Protein AF-A0A959Z602-F1 (afdb_monomer_lite)

Foldseek 3Di:
DDDDDDDDDDPDDPDDDPPPVPDDDPVNLVQLLVLLPDPQFQSNLVSLQVLLVVLPLLSLASLLVPLQFQDADCDPVRHQAGSNRSSLSSLCSNQVDPDDDDRPDGRDLLSSVLSVVSCVVVVSDPDDRPQPDDQCLLPDDDDHDRVCLLVHVSVCQPPVVNQQAFQVVVCVRRNAAPDDDDQKGWHWSDWDDDDPDTDDTKIWIFHAPDRRGTPHIDIDD

pLDDT: mean 86.84, std 14.47, range [39.69, 98.0]

Radius of gyration: 26.5 Å; chains: 1; bounding box: 96×58×61 Å

Sequence (221 aa):
MERTKLTFIILIFISACNSADHQLSSEELAQYRRDLTSNEVNKICVAAYHLGEAHDTLSVPALLKNLDDPRISHHIQHKGMSVYYCKAGALRKISELDIEINQHNQPDSAVIKRFIIWANDNKLSDIKAKSNFSISRWQTKKDKTYPYRAEMYKDVLYNDTIRKLNEQEILALLGEPDRKQDGYFYYTISKTSVLSWNLHTRTLVIKFADSQTIEWIKVHE

Secondary structure (DSSP, 8-state):
----------------------PPPHHHHHHHHHHTT-S-HHHHHHHHHHHHHTT-GGGHHHHHTTTT--PBP-SGGGTT-BHHHHHHHHHHHHH-------TTSPP-HHHHHHHHHHHHHTTS--PPP-----HHHHH--BTTB-TTHHHHHHHHHT-HHHHT--HHHHHHHH-S-SEEETTEEEEEEEEEEETTEEEEEEEEEEEESSSS-EEEEEEE-

Structure (mmCIF, N/CA/C/O backbone):
data_AF-A0A959Z602-F1
#
_entry.id   AF-A0A959Z602-F1
#
loop_
_atom_site.group_PDB
_atom_site.id
_atom_site.type_symbol
_atom_site.label_atom_id
_atom_site.label_alt_id
_atom_site.label_comp_id
_atom_site.label_asym_id
_atom_site.label_entity_id
_atom_site.label_seq_id
_atom_site.pdbx_PDB_ins_code
_atom_site.Cartn_x
_atom_site.Cartn_y
_atom_site.Cartn_z
_atom_site.occupancy
_atom_site.B_iso_or_equiv
_atom_site.auth_seq_id
_atom_site.auth_comp_id
_atom_site.auth_asym_id
_atom_site.auth_atom_id
_atom_site.pdbx_PDB_model_num
ATOM 1 N N . MET A 1 1 ? 68.253 -45.043 -33.936 1.00 45.47 1 MET A N 1
ATOM 2 C CA . MET A 1 1 ? 68.813 -44.425 -32.712 1.00 45.47 1 MET A CA 1
ATOM 3 C C . MET A 1 1 ? 69.105 -42.989 -33.093 1.00 45.47 1 MET A C 1
ATOM 5 O O . MET A 1 1 ? 69.844 -42.821 -34.041 1.00 45.47 1 MET A O 1
ATOM 9 N N . GLU A 1 2 ? 68.445 -41.952 -32.598 1.00 40.88 2 GLU A N 1
ATOM 10 C CA . GLU A 1 2 ? 67.953 -41.672 -31.249 1.00 40.88 2 GLU A CA 1
ATOM 11 C C . GLU A 1 2 ? 66.537 -41.076 -31.275 1.00 40.88 2 GLU A C 1
ATOM 13 O O . GLU A 1 2 ? 66.186 -40.268 -32.129 1.00 40.88 2 GLU A O 1
ATOM 18 N N . ARG A 1 3 ? 65.724 -41.493 -30.302 1.00 46.72 3 ARG A N 1
ATOM 19 C CA . ARG A 1 3 ? 64.481 -40.837 -29.897 1.00 46.72 3 ARG A CA 1
ATOM 20 C C . ARG A 1 3 ? 64.831 -39.901 -28.750 1.00 46.72 3 ARG A C 1
ATOM 22 O O . ARG A 1 3 ? 65.337 -40.428 -27.769 1.00 46.72 3 ARG A O 1
ATOM 29 N N . THR A 1 4 ? 64.410 -38.635 -28.773 1.00 45.88 4 THR A N 1
ATOM 30 C CA . THR A 1 4 ? 63.921 -37.996 -27.537 1.00 45.88 4 THR A CA 1
ATOM 31 C C . THR A 1 4 ? 63.166 -36.684 -27.771 1.00 45.88 4 THR A C 1
ATOM 33 O O . THR A 1 4 ? 63.729 -35.696 -28.217 1.00 45.88 4 THR A O 1
ATOM 36 N N . LYS A 1 5 ? 61.909 -36.717 -27.306 1.00 46.12 5 LYS A N 1
ATOM 37 C CA . LYS A 1 5 ? 61.180 -35.666 -26.572 1.00 46.12 5 LYS A CA 1
ATOM 38 C C . LYS A 1 5 ? 60.610 -34.491 -27.374 1.00 46.12 5 LYS A C 1
ATOM 40 O O . LYS A 1 5 ? 61.098 -33.370 -27.367 1.00 46.12 5 LYS A O 1
ATOM 45 N N . LEU A 1 6 ? 59.449 -34.806 -27.947 1.00 52.81 6 LEU A N 1
ATOM 46 C CA . LEU A 1 6 ? 58.322 -33.912 -28.183 1.00 52.81 6 LEU A CA 1
ATOM 47 C C . LEU A 1 6 ? 57.859 -33.307 -26.840 1.00 52.81 6 LEU A C 1
ATOM 49 O O . LEU A 1 6 ? 57.255 -34.004 -26.025 1.00 52.81 6 LEU A O 1
ATOM 53 N N . THR A 1 7 ? 58.150 -32.030 -26.600 1.00 49.88 7 THR A N 1
ATOM 54 C CA . THR A 1 7 ? 57.617 -31.289 -25.448 1.00 49.88 7 THR A CA 1
ATOM 55 C C . THR A 1 7 ? 56.423 -30.472 -25.923 1.00 49.88 7 THR A C 1
ATOM 57 O O . THR A 1 7 ? 56.559 -29.367 -26.439 1.00 49.88 7 THR A O 1
ATOM 60 N N . PHE A 1 8 ? 55.240 -31.065 -25.791 1.00 49.59 8 PHE A N 1
ATOM 61 C CA . PHE A 1 8 ? 53.950 -30.420 -26.000 1.00 49.59 8 PHE A CA 1
ATOM 62 C C . PHE A 1 8 ? 53.594 -29.691 -24.694 1.00 49.59 8 PHE A C 1
ATOM 64 O O . PHE A 1 8 ? 53.130 -30.321 -23.745 1.00 49.59 8 PHE A O 1
ATOM 71 N N . ILE A 1 9 ? 53.864 -28.385 -24.601 1.00 49.81 9 ILE A N 1
ATOM 72 C CA . ILE A 1 9 ? 53.290 -27.548 -23.538 1.00 49.81 9 ILE A CA 1
ATOM 73 C C . ILE A 1 9 ? 52.096 -26.818 -24.132 1.00 49.81 9 ILE A C 1
ATOM 75 O O . ILE A 1 9 ? 52.210 -25.882 -24.917 1.00 49.81 9 ILE A O 1
ATOM 79 N N . ILE A 1 10 ? 50.939 -27.334 -23.743 1.00 48.72 10 ILE A N 1
ATOM 80 C CA . ILE A 1 10 ? 49.616 -26.762 -23.906 1.00 48.72 10 ILE A CA 1
ATOM 81 C C . ILE A 1 10 ? 49.573 -25.441 -23.119 1.00 48.72 10 ILE A C 1
ATOM 83 O O . ILE A 1 10 ? 49.608 -25.454 -21.891 1.00 48.72 10 ILE A O 1
ATOM 87 N N . LEU A 1 11 ? 49.489 -24.305 -23.814 1.00 45.59 11 LEU A N 1
ATOM 88 C CA . LEU A 1 11 ? 49.130 -23.010 -23.225 1.00 45.59 11 LEU A CA 1
ATOM 89 C C . LEU A 1 11 ? 47.622 -22.802 -23.425 1.00 45.59 11 LEU A C 1
ATOM 91 O O . LEU A 1 11 ? 47.168 -22.294 -24.447 1.00 45.59 11 LEU A O 1
ATOM 95 N N . ILE A 1 12 ? 46.847 -23.287 -22.452 1.00 53.75 12 ILE A N 1
ATOM 96 C CA . ILE A 1 12 ? 45.408 -23.039 -22.313 1.00 53.75 12 ILE A CA 1
ATOM 97 C C . ILE A 1 12 ? 45.194 -21.633 -21.734 1.00 53.75 12 ILE A C 1
ATOM 99 O O . ILE A 1 12 ? 45.741 -21.297 -20.688 1.00 53.75 12 ILE A O 1
ATOM 103 N N . PHE A 1 13 ? 44.388 -20.850 -22.457 1.00 48.31 13 PHE A N 1
ATOM 104 C CA . PHE A 1 13 ? 43.505 -19.757 -22.029 1.00 48.31 13 PHE A CA 1
ATOM 105 C C . PHE A 1 13 ? 43.709 -19.149 -20.626 1.00 48.31 13 PHE A C 1
ATOM 107 O O . PHE A 1 13 ? 43.207 -19.652 -19.624 1.00 48.31 13 PHE A O 1
ATOM 114 N N . ILE A 1 14 ? 44.292 -17.950 -20.610 1.00 50.44 14 ILE A N 1
ATOM 115 C CA . ILE A 1 14 ? 44.060 -16.888 -19.620 1.00 50.44 14 ILE A CA 1
ATOM 116 C C . ILE A 1 14 ? 43.765 -15.666 -20.509 1.00 50.44 14 ILE A C 1
ATOM 118 O O . ILE A 1 14 ? 44.614 -15.286 -21.302 1.00 50.44 14 ILE A O 1
ATOM 122 N N . SER A 1 15 ? 42.574 -15.086 -20.608 1.00 43.50 15 SER A N 1
ATOM 123 C CA . SER A 1 15 ? 41.761 -14.545 -19.534 1.00 43.50 15 SER A CA 1
ATOM 124 C C . SER A 1 15 ? 40.340 -14.322 -20.067 1.00 43.50 15 SER A C 1
ATOM 126 O O . SER A 1 15 ? 40.112 -13.449 -20.903 1.00 43.50 15 SER A O 1
ATOM 128 N N . ALA A 1 16 ? 39.383 -15.123 -19.607 1.00 46.25 16 ALA A N 1
ATOM 129 C CA . ALA A 1 16 ? 37.960 -14.828 -19.716 1.00 46.25 16 ALA A CA 1
ATOM 130 C C . ALA A 1 16 ? 37.462 -14.491 -18.310 1.00 46.25 16 ALA A C 1
ATOM 132 O O . ALA A 1 16 ? 36.923 -15.353 -17.636 1.00 46.25 16 ALA A O 1
ATOM 133 N N . CYS A 1 17 ? 37.707 -13.257 -17.867 1.00 43.25 17 CYS A N 1
ATOM 134 C CA . CYS A 1 17 ? 37.048 -12.632 -16.717 1.00 43.25 17 CYS A CA 1
ATOM 135 C C . CYS A 1 17 ? 37.048 -11.106 -16.913 1.00 43.25 17 CYS A C 1
ATOM 137 O O . CYS A 1 17 ? 37.608 -10.365 -16.114 1.00 43.25 17 CYS A O 1
ATOM 139 N N . ASN A 1 18 ? 36.415 -10.628 -17.987 1.00 39.69 18 ASN A N 1
ATOM 140 C CA . ASN A 1 18 ? 35.766 -9.320 -17.935 1.00 39.69 18 ASN A CA 1
ATOM 141 C C . ASN A 1 18 ? 34.341 -9.578 -17.446 1.00 39.69 18 ASN A C 1
ATOM 143 O O . ASN A 1 18 ? 33.405 -9.642 -18.238 1.00 39.69 18 ASN A O 1
ATOM 147 N N . SER A 1 19 ? 34.160 -9.746 -16.138 1.00 47.53 19 SER A N 1
ATOM 148 C CA . SER A 1 19 ? 32.880 -9.414 -15.514 1.00 47.53 19 SER A CA 1
ATOM 149 C C . SER A 1 19 ? 32.779 -7.889 -15.516 1.00 47.53 19 SER A C 1
ATOM 151 O O . SER A 1 19 ? 32.965 -7.235 -14.493 1.00 47.53 19 SER A O 1
ATOM 153 N N . ALA A 1 20 ? 32.608 -7.327 -16.714 1.00 44.31 20 ALA A N 1
ATOM 154 C CA . ALA A 1 20 ? 32.144 -5.969 -16.871 1.00 44.31 20 ALA A CA 1
ATOM 155 C C . ALA A 1 20 ? 30.730 -5.978 -16.307 1.00 44.31 20 ALA A C 1
ATOM 157 O O . ALA A 1 20 ? 29.845 -6.639 -16.850 1.00 44.31 20 ALA A O 1
ATOM 158 N N . ASP A 1 21 ? 30.566 -5.319 -15.171 1.00 53.19 21 ASP A N 1
ATOM 159 C CA . ASP A 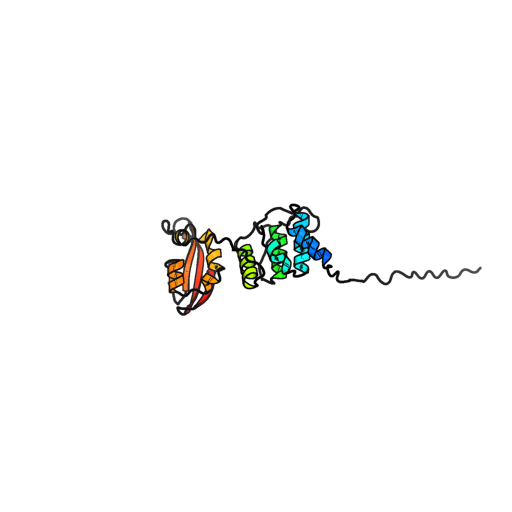1 21 ? 29.270 -4.912 -14.667 1.00 53.19 21 ASP A CA 1
ATOM 160 C C . ASP A 1 21 ? 28.596 -4.160 -15.826 1.00 53.19 21 ASP A C 1
ATOM 162 O O . ASP A 1 21 ? 29.034 -3.070 -16.204 1.00 53.19 21 ASP A O 1
ATOM 166 N N . HIS A 1 22 ? 27.674 -4.820 -16.537 1.00 64.38 22 HIS A N 1
ATOM 167 C CA . HIS A 1 22 ? 27.080 -4.270 -17.754 1.00 64.38 22 HIS A CA 1
ATOM 168 C C . HIS A 1 22 ? 26.109 -3.172 -17.333 1.00 64.38 22 HIS A C 1
ATOM 170 O O . HIS A 1 22 ? 24.907 -3.392 -17.173 1.00 64.38 22 HIS A O 1
ATOM 176 N N . GLN A 1 23 ? 26.653 -1.981 -17.112 1.00 79.25 23 GLN A N 1
ATOM 177 C CA . GLN A 1 23 ? 25.877 -0.802 -16.799 1.00 79.25 23 GLN A CA 1
ATOM 178 C C . GLN A 1 23 ? 25.028 -0.460 -18.025 1.00 79.25 23 GLN A C 1
ATOM 180 O O . GLN A 1 23 ? 25.555 -0.200 -19.106 1.00 79.25 23 GLN A O 1
ATOM 185 N N . LEU A 1 24 ? 23.705 -0.518 -17.862 1.00 85.50 24 LEU A N 1
ATOM 186 C CA . LEU A 1 24 ? 22.760 -0.214 -18.934 1.00 85.50 24 LEU A CA 1
ATOM 187 C C . LEU A 1 24 ? 22.994 1.204 -19.454 1.00 85.50 24 LEU A C 1
ATOM 189 O O . LEU A 1 24 ? 23.063 2.164 -18.683 1.00 85.50 24 LEU A O 1
ATOM 193 N N . SER A 1 25 ? 23.079 1.337 -20.772 1.00 91.69 25 SER A N 1
ATOM 194 C CA . SER A 1 25 ? 23.167 2.632 -21.431 1.00 91.69 25 SER A CA 1
ATOM 195 C C . SER A 1 25 ? 21.862 3.423 -21.281 1.00 91.69 25 SER A C 1
ATOM 197 O O . SER A 1 25 ? 20.770 2.872 -21.109 1.00 91.69 25 SER A O 1
ATOM 199 N N . SER A 1 26 ? 21.949 4.749 -21.406 1.00 90.44 26 SER A N 1
ATOM 200 C CA . SER A 1 26 ? 20.773 5.631 -21.378 1.00 90.44 26 SER A CA 1
ATOM 201 C C . SER A 1 26 ? 19.746 5.290 -22.466 1.00 90.44 26 SER A C 1
ATOM 203 O O . SER A 1 26 ? 18.547 5.491 -22.269 1.00 90.44 26 SER A O 1
ATOM 205 N N . GLU A 1 27 ? 20.204 4.771 -23.608 1.00 94.00 27 GLU A N 1
ATOM 206 C CA . GLU A 1 27 ? 19.345 4.347 -24.714 1.00 94.00 27 GLU A CA 1
ATOM 207 C C . GLU A 1 27 ? 18.572 3.067 -24.375 1.00 94.00 27 GLU A C 1
ATOM 209 O O . GLU A 1 27 ? 17.358 3.011 -24.592 1.00 94.00 27 GLU A O 1
ATOM 214 N N . GLU A 1 28 ? 19.233 2.084 -23.758 1.00 94.38 28 GLU A N 1
ATOM 215 C CA . GLU A 1 28 ? 18.584 0.866 -23.266 1.00 94.38 28 GLU A CA 1
ATOM 216 C C . GLU A 1 28 ? 17.547 1.184 -22.186 1.00 94.38 28 GLU A C 1
ATOM 218 O O . GLU A 1 28 ? 16.414 0.712 -22.264 1.00 94.38 28 GLU A O 1
ATOM 223 N N . LEU A 1 29 ? 17.877 2.053 -21.224 1.00 94.75 29 LEU A N 1
ATOM 224 C CA . LEU A 1 29 ? 16.918 2.501 -20.207 1.00 94.75 29 LEU A CA 1
ATOM 225 C C . LEU A 1 29 ? 15.706 3.193 -20.841 1.00 94.75 29 LEU A C 1
ATOM 227 O O . LEU A 1 29 ? 14.563 2.923 -20.466 1.00 94.75 29 LEU A O 1
ATOM 231 N N . ALA A 1 30 ? 15.924 4.055 -21.837 1.00 95.62 30 ALA A N 1
ATOM 232 C CA . ALA A 1 30 ? 14.834 4.695 -22.565 1.00 95.62 30 ALA A CA 1
ATOM 233 C C . ALA A 1 30 ? 13.966 3.673 -23.320 1.00 95.62 30 ALA A C 1
ATOM 235 O O . ALA A 1 30 ? 12.743 3.827 -23.363 1.00 95.62 30 ALA A O 1
ATOM 236 N N . GLN A 1 31 ? 14.571 2.627 -23.886 1.00 97.44 31 GLN A N 1
ATOM 237 C CA . GLN A 1 31 ? 13.851 1.535 -24.535 1.00 97.44 31 GLN A CA 1
ATOM 238 C C . GLN A 1 31 ? 13.015 0.735 -23.532 1.00 97.44 31 GLN A C 1
ATOM 240 O O . GLN A 1 31 ? 11.817 0.565 -23.757 1.00 97.44 31 GLN A O 1
ATOM 245 N N . TYR A 1 32 ? 13.578 0.351 -22.386 1.00 97.75 32 TYR A N 1
ATOM 246 C CA . TYR A 1 32 ? 12.829 -0.351 -21.344 1.00 97.75 32 TYR A CA 1
ATOM 247 C C . TYR A 1 32 ? 11.658 0.479 -20.809 1.00 97.75 32 TYR A C 1
ATOM 249 O O . TYR A 1 32 ? 10.553 -0.041 -20.649 1.00 97.75 32 TYR A O 1
ATOM 257 N N . ARG A 1 33 ? 11.831 1.793 -20.615 1.00 96.75 33 ARG A N 1
ATOM 258 C CA . ARG A 1 33 ? 10.720 2.682 -20.227 1.00 96.75 33 ARG A CA 1
ATOM 259 C C . ARG A 1 33 ? 9.579 2.668 -21.250 1.00 96.75 33 ARG A C 1
ATOM 261 O O . ARG A 1 33 ? 8.416 2.681 -20.852 1.00 96.75 33 ARG A O 1
ATOM 268 N N . ARG A 1 34 ? 9.884 2.608 -22.553 1.00 96.81 34 ARG A N 1
ATOM 269 C CA . ARG A 1 34 ? 8.862 2.450 -23.608 1.00 96.81 34 ARG A CA 1
ATOM 270 C C . ARG A 1 34 ? 8.190 1.081 -23.522 1.00 96.81 34 ARG A C 1
ATOM 272 O O . ARG A 1 34 ? 6.962 0.996 -23.576 1.00 96.81 34 ARG A O 1
ATOM 279 N N . ASP A 1 35 ? 8.975 0.029 -23.327 1.00 97.44 35 ASP A N 1
ATOM 280 C CA . ASP A 1 35 ? 8.496 -1.352 -23.280 1.00 97.44 35 ASP A CA 1
ATOM 281 C C . ASP A 1 35 ? 7.554 -1.639 -22.097 1.00 97.44 35 ASP A C 1
ATOM 283 O O . ASP A 1 35 ? 6.677 -2.495 -22.225 1.00 97.44 35 ASP A O 1
ATOM 287 N N . LEU A 1 36 ? 7.617 -0.868 -21.002 1.00 96.75 36 LEU A N 1
ATOM 288 C CA . LEU A 1 36 ? 6.627 -0.931 -19.910 1.00 96.75 36 LEU A CA 1
ATOM 289 C C . LEU A 1 36 ? 5.185 -0.636 -20.354 1.00 96.75 36 LEU A C 1
ATOM 291 O O . LEU A 1 36 ? 4.238 -1.033 -19.672 1.00 96.75 36 LEU A O 1
ATOM 295 N N . THR A 1 37 ? 5.012 0.072 -21.472 1.00 93.81 37 THR A N 1
ATOM 296 C CA . THR A 1 37 ? 3.699 0.406 -22.049 1.00 93.81 37 THR A CA 1
ATOM 297 C C . THR A 1 37 ? 3.270 -0.541 -23.170 1.00 93.81 37 THR A C 1
ATOM 299 O O . THR A 1 37 ? 2.203 -0.360 -23.754 1.00 93.81 37 THR A O 1
ATOM 302 N N . SER A 1 38 ? 4.085 -1.555 -23.466 1.00 95.19 38 SER A N 1
ATOM 303 C CA . SER A 1 38 ? 3.802 -2.559 -24.486 1.00 95.19 38 SER A CA 1
ATOM 304 C C . SER A 1 38 ? 2.594 -3.429 -24.123 1.00 95.19 38 SER A C 1
ATOM 306 O O . SER A 1 38 ? 2.290 -3.662 -22.954 1.00 95.19 38 SER A O 1
ATOM 308 N N . ASN A 1 39 ? 1.943 -3.994 -25.139 1.00 94.00 39 ASN A N 1
ATOM 309 C CA . ASN A 1 39 ? 0.955 -5.057 -24.947 1.00 94.00 39 ASN A CA 1
ATOM 310 C C . ASN A 1 39 ? 1.611 -6.437 -24.764 1.00 94.00 39 ASN A C 1
ATOM 312 O O . ASN A 1 39 ? 0.971 -7.350 -24.244 1.00 94.00 39 ASN A O 1
ATOM 316 N N . GLU A 1 40 ? 2.884 -6.578 -25.139 1.00 95.50 40 GLU A N 1
ATOM 317 C CA . GLU A 1 40 ? 3.659 -7.814 -25.023 1.00 95.50 40 GLU A CA 1
ATOM 318 C C . GLU A 1 40 ? 4.139 -8.034 -23.586 1.00 95.50 40 GLU A C 1
ATOM 320 O O . GLU A 1 40 ? 5.022 -7.323 -23.100 1.00 95.50 40 GLU A O 1
ATOM 325 N N . VAL A 1 41 ? 3.612 -9.067 -22.924 1.00 95.62 41 VAL A N 1
ATOM 326 C CA . VAL A 1 41 ? 3.936 -9.403 -21.525 1.00 95.62 41 VAL A CA 1
ATOM 327 C C . VAL A 1 41 ? 5.440 -9.584 -21.311 1.00 95.62 41 VAL A C 1
ATOM 329 O O . VAL A 1 41 ? 5.997 -9.093 -20.329 1.00 95.62 41 VAL A O 1
ATOM 332 N N . ASN A 1 42 ? 6.114 -10.238 -22.258 1.00 94.69 42 ASN A N 1
ATOM 333 C CA . ASN A 1 42 ? 7.549 -10.497 -22.172 1.00 94.69 42 ASN A CA 1
ATOM 334 C C . ASN A 1 42 ? 8.356 -9.191 -22.136 1.00 94.69 42 ASN A C 1
ATOM 336 O O . ASN A 1 42 ? 9.250 -9.056 -21.305 1.00 94.69 42 ASN A O 1
ATOM 340 N N . LYS A 1 43 ? 8.003 -8.214 -22.985 1.00 96.12 43 LYS A N 1
ATOM 341 C CA . LYS A 1 43 ? 8.668 -6.903 -23.015 1.00 96.12 43 LYS A CA 1
ATOM 342 C C . LYS A 1 43 ? 8.487 -6.161 -21.696 1.00 96.12 43 LYS A C 1
ATOM 344 O O . LYS A 1 43 ? 9.452 -5.623 -21.169 1.00 96.12 43 LYS A O 1
ATOM 349 N N . ILE A 1 44 ? 7.278 -6.198 -21.135 1.00 97.44 44 ILE A N 1
ATOM 350 C CA . ILE A 1 44 ? 6.978 -5.546 -19.857 1.00 97.44 44 ILE A CA 1
ATOM 351 C C . ILE A 1 44 ? 7.802 -6.164 -18.722 1.00 97.44 44 ILE A C 1
ATOM 353 O O . ILE A 1 44 ? 8.397 -5.430 -17.939 1.00 97.44 44 ILE A O 1
ATOM 357 N N . CYS A 1 45 ? 7.851 -7.496 -18.625 1.00 96.75 45 CYS A N 1
ATOM 358 C CA . CYS A 1 45 ? 8.589 -8.171 -17.554 1.00 96.75 45 CYS A CA 1
ATOM 359 C C . CYS A 1 45 ? 10.102 -7.951 -17.647 1.00 96.75 45 CYS A C 1
ATOM 361 O O . CYS A 1 45 ? 10.724 -7.646 -16.631 1.00 96.75 45 CYS A O 1
ATOM 363 N N . VAL A 1 46 ? 10.678 -8.044 -18.851 1.00 95.94 46 VAL A N 1
ATOM 364 C CA . VAL A 1 46 ? 12.108 -7.777 -19.077 1.00 95.94 46 VAL A CA 1
ATOM 365 C C . VAL A 1 46 ? 12.440 -6.319 -18.750 1.00 95.94 46 VAL A C 1
ATOM 367 O O . VAL A 1 46 ? 13.388 -6.051 -18.016 1.00 95.94 46 VAL A O 1
ATOM 370 N N . ALA A 1 47 ? 11.620 -5.374 -19.216 1.00 97.44 47 ALA A N 1
ATOM 371 C CA . ALA A 1 47 ? 11.794 -3.963 -18.895 1.00 97.44 47 ALA A CA 1
ATOM 372 C C . ALA A 1 47 ? 11.712 -3.699 -17.387 1.00 97.44 47 ALA A C 1
ATOM 374 O O . ALA A 1 47 ? 12.584 -3.035 -16.834 1.00 97.44 47 ALA A O 1
ATOM 375 N N . ALA A 1 48 ? 10.701 -4.247 -16.706 1.00 97.69 48 ALA A N 1
ATOM 376 C CA . ALA A 1 48 ? 10.550 -4.099 -15.262 1.00 97.69 48 ALA A CA 1
ATOM 377 C C . ALA A 1 48 ? 11.770 -4.648 -14.509 1.00 97.69 48 ALA A C 1
ATOM 379 O O . ALA A 1 48 ? 12.278 -3.981 -13.613 1.00 97.69 48 ALA A O 1
ATOM 380 N N . TYR A 1 49 ? 12.279 -5.818 -14.905 1.00 96.44 49 TYR A N 1
ATOM 381 C CA . TYR A 1 49 ? 13.487 -6.396 -14.321 1.00 96.44 49 TYR A CA 1
ATOM 382 C C . TYR A 1 49 ? 14.680 -5.432 -14.412 1.00 96.44 49 TYR A C 1
ATOM 384 O O . TYR A 1 49 ? 15.228 -5.045 -13.380 1.00 96.44 49 TYR A O 1
ATOM 392 N N . HIS A 1 50 ? 15.028 -4.987 -15.621 1.00 96.50 50 HIS A N 1
ATOM 393 C CA . HIS A 1 50 ? 16.190 -4.126 -15.847 1.00 96.50 50 HIS A CA 1
ATOM 394 C C . HIS A 1 50 ? 16.064 -2.745 -15.193 1.00 96.50 50 HIS A C 1
ATOM 396 O O . HIS A 1 50 ? 17.028 -2.253 -14.611 1.00 96.50 50 HIS A O 1
ATOM 402 N N . LEU A 1 51 ? 14.878 -2.133 -15.234 1.00 97.50 51 LEU A N 1
ATOM 403 C CA . LEU A 1 51 ? 14.622 -0.848 -14.574 1.00 97.50 51 LEU A CA 1
ATOM 404 C C . LEU A 1 51 ? 14.686 -0.969 -13.045 1.00 97.50 51 LEU A C 1
ATOM 406 O O . LEU A 1 51 ? 15.146 -0.047 -12.376 1.00 97.50 51 LEU A O 1
ATOM 410 N N . GLY A 1 52 ? 14.269 -2.118 -12.504 1.00 96.94 52 GLY A N 1
ATOM 411 C CA . GLY A 1 52 ? 14.411 -2.449 -11.091 1.00 96.94 52 GLY A CA 1
ATOM 412 C C . GLY A 1 52 ? 15.870 -2.598 -10.661 1.00 96.94 52 GLY A C 1
ATOM 413 O O . GLY A 1 52 ? 16.249 -2.016 -9.652 1.00 96.94 52 GLY A O 1
ATOM 414 N N . GLU A 1 53 ? 16.697 -3.331 -11.420 1.00 95.81 53 GLU A N 1
ATOM 415 C CA . GLU A 1 53 ? 18.142 -3.441 -11.130 1.00 95.81 53 GLU A CA 1
ATOM 416 C C . GLU A 1 53 ? 18.840 -2.075 -11.202 1.00 95.81 53 GLU A C 1
ATOM 418 O O . GLU A 1 53 ? 19.688 -1.755 -10.372 1.00 95.81 53 GLU A O 1
ATOM 423 N N . ALA A 1 54 ? 18.438 -1.232 -12.156 1.00 95.88 54 ALA A N 1
ATOM 424 C CA . ALA A 1 54 ? 18.978 0.114 -12.321 1.00 95.88 54 ALA A CA 1
ATOM 425 C C . ALA A 1 54 ? 18.454 1.139 -11.294 1.00 95.88 54 ALA A C 1
ATOM 427 O O . ALA A 1 54 ? 18.878 2.291 -11.340 1.00 95.88 54 ALA A O 1
ATOM 428 N N . HIS A 1 55 ? 17.531 0.753 -10.401 1.00 96.25 55 HIS A N 1
ATOM 429 C CA . HIS A 1 55 ? 16.854 1.653 -9.457 1.00 96.25 55 HIS A CA 1
ATOM 430 C C . HIS A 1 55 ? 16.250 2.900 -10.150 1.00 96.25 55 HIS A C 1
ATOM 432 O O . HIS A 1 55 ? 16.296 4.017 -9.634 1.00 96.25 55 HIS A O 1
ATOM 438 N N . ASP A 1 56 ? 15.681 2.721 -11.352 1.00 96.62 56 ASP A N 1
ATOM 439 C CA . ASP A 1 56 ? 15.248 3.826 -12.212 1.00 96.62 56 ASP A CA 1
ATOM 440 C C . ASP A 1 56 ? 13.953 4.500 -11.730 1.00 96.62 56 ASP A C 1
ATOM 442 O O . ASP A 1 56 ? 12.840 4.104 -12.095 1.00 96.62 56 ASP A O 1
ATOM 446 N N . THR A 1 57 ? 14.084 5.586 -10.970 1.00 95.94 57 THR A N 1
ATOM 447 C CA . THR A 1 57 ? 12.946 6.346 -10.426 1.00 95.94 57 THR A CA 1
ATOM 448 C C . THR A 1 57 ? 12.066 6.992 -11.501 1.00 95.94 57 THR A C 1
ATOM 450 O O . THR A 1 57 ? 10.865 7.159 -11.287 1.00 95.94 57 THR A O 1
ATOM 453 N N . LEU A 1 58 ? 12.609 7.284 -12.690 1.00 95.75 58 LEU A N 1
ATOM 454 C CA . LEU A 1 58 ? 11.850 7.858 -13.810 1.00 95.75 58 LEU A CA 1
ATOM 455 C C . LEU A 1 58 ? 10.794 6.892 -14.370 1.00 95.75 58 LEU A C 1
ATOM 457 O O . LEU A 1 58 ? 9.812 7.327 -14.973 1.00 95.75 58 LEU A O 1
ATOM 461 N N . SER A 1 59 ? 10.971 5.585 -14.166 1.00 96.81 59 SER A N 1
ATOM 462 C CA . SER A 1 59 ? 10.023 4.561 -14.609 1.00 96.81 59 SER A CA 1
ATOM 463 C C . SER A 1 59 ? 8.845 4.340 -13.657 1.00 96.81 59 SER A C 1
ATOM 465 O O . SER A 1 59 ? 7.864 3.701 -14.048 1.00 96.81 59 SER A O 1
ATOM 467 N N . VAL A 1 60 ? 8.890 4.887 -12.436 1.00 97.12 60 VAL A N 1
ATOM 468 C CA . VAL A 1 60 ? 7.895 4.634 -11.378 1.00 97.12 60 VAL A CA 1
ATOM 469 C C . VAL A 1 60 ? 6.451 4.897 -11.833 1.00 97.12 60 VAL A C 1
ATOM 471 O O . VAL A 1 60 ? 5.620 4.006 -11.642 1.00 97.12 60 VAL A O 1
ATOM 474 N N . PRO A 1 61 ? 6.107 6.011 -12.514 1.00 95.31 61 PRO A N 1
ATOM 475 C CA . PRO A 1 61 ? 4.751 6.206 -13.037 1.00 95.31 61 PRO A CA 1
ATOM 476 C C . PRO A 1 61 ? 4.279 5.088 -13.975 1.00 95.31 61 PRO A C 1
ATOM 478 O O . PRO A 1 61 ? 3.132 4.644 -13.898 1.00 95.31 61 PRO A O 1
ATOM 481 N N . ALA A 1 62 ? 5.156 4.613 -14.862 1.00 95.62 62 ALA A N 1
ATOM 482 C CA . ALA A 1 62 ? 4.834 3.563 -15.826 1.00 95.62 62 ALA A CA 1
ATOM 483 C C . ALA A 1 62 ? 4.734 2.178 -15.162 1.00 95.62 62 ALA A C 1
ATOM 485 O O . ALA A 1 62 ? 3.890 1.366 -15.550 1.00 95.62 62 ALA A O 1
ATOM 486 N N . LEU A 1 63 ? 5.548 1.925 -14.132 1.00 97.00 63 LEU A N 1
ATOM 487 C CA . LEU A 1 63 ? 5.470 0.722 -13.303 1.00 97.00 63 LEU A CA 1
ATOM 488 C C . LEU A 1 63 ? 4.175 0.678 -12.482 1.00 97.00 63 LEU A C 1
ATOM 490 O O . LEU A 1 63 ? 3.565 -0.379 -12.365 1.00 97.00 63 LEU A O 1
ATOM 494 N N . LEU A 1 64 ? 3.714 1.814 -11.957 1.00 95.44 64 LEU A N 1
ATOM 495 C CA . LEU A 1 64 ? 2.458 1.899 -11.203 1.00 95.44 64 LEU A CA 1
ATOM 496 C C . LEU A 1 64 ? 1.213 1.801 -12.093 1.00 95.44 64 LEU A C 1
ATOM 498 O O . LEU A 1 64 ? 0.153 1.359 -11.641 1.00 95.44 64 LEU A O 1
ATOM 502 N N . LYS A 1 65 ? 1.316 2.200 -13.363 1.00 93.12 65 LYS A N 1
ATOM 503 C CA . LYS A 1 65 ? 0.205 2.119 -14.313 1.00 93.12 65 LYS A CA 1
ATOM 504 C C . LYS A 1 65 ? -0.180 0.660 -14.568 1.00 93.12 65 LYS A C 1
ATOM 506 O O . LYS A 1 65 ? 0.649 -0.128 -15.028 1.00 93.12 65 LYS A O 1
ATOM 511 N N . ASN A 1 66 ? -1.454 0.331 -14.334 1.00 91.00 66 ASN A N 1
ATOM 512 C CA . ASN A 1 66 ? -2.001 -1.028 -14.449 1.00 91.00 66 ASN A CA 1
ATOM 513 C C . ASN A 1 66 ? -1.132 -2.047 -13.693 1.00 91.00 66 ASN A C 1
ATOM 515 O O . ASN A 1 66 ? -0.734 -3.073 -14.246 1.00 91.00 66 ASN A O 1
ATOM 519 N N . LEU A 1 67 ? -0.732 -1.708 -12.461 1.00 92.94 67 LEU A N 1
ATOM 520 C CA . LEU A 1 67 ? 0.088 -2.597 -11.640 1.00 92.94 67 LEU A CA 1
ATOM 521 C C . LEU A 1 67 ? -0.651 -3.908 -11.329 1.00 92.94 67 LEU A C 1
ATOM 523 O O . LEU A 1 67 ? -0.013 -4.933 -11.170 1.00 92.94 67 LEU A O 1
ATOM 527 N N . ASP A 1 68 ? -1.980 -3.904 -11.320 1.00 90.56 68 ASP A N 1
ATOM 528 C CA . ASP A 1 68 ? -2.861 -5.054 -11.104 1.00 90.56 68 ASP A CA 1
ATOM 529 C C . ASP A 1 68 ? -2.990 -6.016 -12.303 1.00 90.56 68 ASP A C 1
ATOM 531 O O . ASP A 1 68 ? -3.890 -6.849 -12.325 1.00 90.56 68 ASP A O 1
ATOM 535 N N . ASP A 1 69 ? -2.104 -5.936 -13.296 1.00 92.12 69 ASP A N 1
ATOM 536 C CA . ASP A 1 69 ? -2.143 -6.777 -14.494 1.00 92.12 69 ASP A CA 1
ATOM 537 C C . ASP A 1 69 ? -1.775 -8.252 -14.189 1.00 92.12 69 ASP A C 1
ATOM 539 O O . ASP A 1 69 ? -0.620 -8.550 -13.850 1.00 92.12 69 ASP A O 1
ATOM 543 N N . PRO A 1 70 ? -2.720 -9.207 -14.333 1.00 92.50 70 PRO A N 1
ATOM 544 C CA . PRO A 1 70 ? -2.501 -10.605 -13.976 1.00 92.50 70 PRO A CA 1
ATOM 545 C C . PRO A 1 70 ? -1.886 -11.438 -15.112 1.00 92.50 70 PRO A C 1
ATOM 547 O O . PRO A 1 70 ? -1.689 -12.641 -14.937 1.00 92.50 70 PRO A O 1
ATOM 550 N N . ARG A 1 71 ? -1.620 -10.858 -16.294 1.00 93.62 71 ARG A N 1
ATOM 551 C CA . ARG A 1 71 ? -1.122 -11.612 -17.456 1.00 93.62 71 ARG A CA 1
ATOM 552 C C . ARG A 1 71 ? 0.226 -12.262 -17.150 1.00 93.62 71 ARG A C 1
ATOM 554 O O . ARG A 1 71 ? 1.082 -11.647 -16.521 1.00 93.62 71 ARG A O 1
ATOM 561 N N . ILE A 1 72 ? 0.416 -13.494 -17.619 1.00 93.06 72 ILE A N 1
ATOM 562 C CA . ILE A 1 72 ? 1.581 -14.329 -17.300 1.00 93.06 72 ILE A CA 1
ATOM 563 C C . ILE A 1 72 ? 2.594 -14.330 -18.445 1.00 93.06 72 ILE A C 1
ATOM 565 O O . ILE A 1 72 ? 2.233 -14.455 -19.615 1.00 93.06 72 ILE A O 1
ATOM 569 N N . SER A 1 73 ? 3.873 -14.207 -18.100 1.00 91.50 73 SER A N 1
ATOM 570 C CA . SER A 1 73 ? 4.985 -14.322 -19.036 1.00 91.50 73 SER A CA 1
ATOM 571 C C . SER A 1 73 ? 5.298 -15.783 -19.352 1.00 91.50 73 SER A C 1
ATOM 573 O O . SER A 1 73 ? 5.368 -16.644 -18.470 1.00 91.50 73 SER A O 1
AT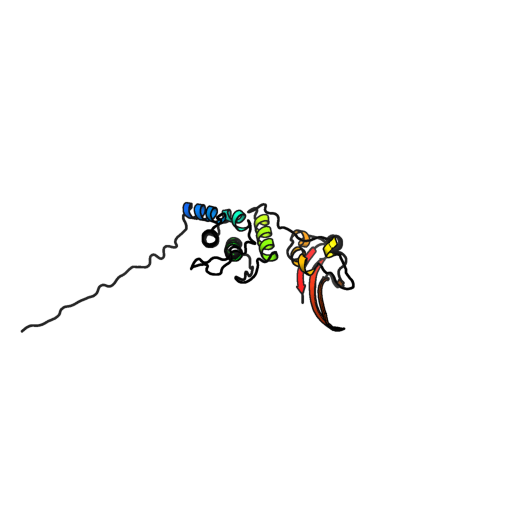OM 575 N N . HIS A 1 74 ? 5.546 -16.052 -20.632 1.00 89.19 74 HIS A N 1
ATOM 576 C CA . HIS A 1 74 ? 6.044 -17.341 -21.117 1.00 89.19 74 HIS A CA 1
ATOM 577 C C . HIS A 1 74 ? 7.518 -17.272 -21.540 1.00 89.19 74 HIS A C 1
ATOM 579 O O . HIS A 1 74 ? 8.070 -18.272 -22.000 1.00 89.19 74 HIS A O 1
ATOM 585 N N . HIS A 1 75 ? 8.167 -16.114 -21.372 1.00 88.25 75 HIS A N 1
ATOM 586 C CA . HIS A 1 75 ? 9.595 -15.957 -21.626 1.00 88.25 75 HIS A CA 1
ATOM 587 C C . HIS A 1 75 ? 10.417 -16.831 -20.680 1.00 88.25 75 HIS A C 1
ATOM 589 O O . HIS A 1 75 ? 10.109 -16.910 -19.496 1.00 88.25 75 HIS A O 1
ATOM 595 N N . ILE A 1 76 ? 11.501 -17.436 -21.167 1.00 86.75 76 ILE A N 1
ATOM 596 C CA . ILE A 1 76 ? 12.286 -18.409 -20.395 1.00 86.75 76 ILE A CA 1
ATOM 597 C C . ILE A 1 76 ? 12.806 -17.856 -19.057 1.00 86.75 76 ILE A C 1
ATOM 599 O O . ILE A 1 76 ? 12.769 -18.562 -18.057 1.00 86.75 76 ILE A O 1
ATOM 603 N N . GLN A 1 77 ? 13.209 -16.582 -19.019 1.00 86.88 77 GLN A N 1
ATOM 604 C CA . GLN A 1 77 ? 13.740 -15.927 -17.813 1.00 86.88 77 GLN A CA 1
ATOM 605 C C . GLN A 1 77 ? 12.663 -15.532 -16.790 1.00 86.88 77 GLN A C 1
ATOM 607 O O . GLN A 1 77 ? 12.967 -15.359 -15.616 1.00 86.88 77 GLN A O 1
ATOM 612 N N . HIS A 1 78 ? 11.409 -15.386 -17.223 1.00 88.00 78 HIS A N 1
ATOM 613 C CA . HIS A 1 78 ? 10.300 -14.910 -16.384 1.00 88.00 78 HIS A CA 1
ATOM 614 C C . HIS A 1 78 ? 9.098 -15.855 -16.450 1.00 88.00 78 HIS A C 1
ATOM 616 O O . HIS A 1 78 ? 7.954 -15.445 -16.261 1.00 88.00 78 HIS A O 1
ATOM 622 N N . LYS A 1 79 ? 9.337 -17.125 -16.781 1.00 88.94 79 LYS A N 1
ATOM 623 C CA . LYS A 1 79 ? 8.277 -18.078 -17.094 1.00 88.94 79 LYS A CA 1
ATOM 624 C C . LYS A 1 79 ? 7.387 -18.281 -15.872 1.00 88.94 79 LYS A C 1
ATOM 626 O O . LYS A 1 79 ? 7.868 -18.674 -14.816 1.00 88.94 79 LYS A O 1
ATOM 631 N N . GLY A 1 80 ? 6.087 -18.047 -16.033 1.00 89.19 80 GLY A N 1
ATOM 632 C CA . GLY A 1 80 ? 5.110 -18.185 -14.952 1.00 89.19 80 GLY A CA 1
ATOM 633 C C . GLY A 1 80 ? 4.978 -16.955 -14.049 1.00 89.19 80 GLY A C 1
ATOM 634 O O . GLY A 1 80 ? 4.116 -16.959 -13.177 1.00 89.19 80 GLY A O 1
ATOM 635 N N . MET A 1 81 ? 5.771 -15.899 -14.263 1.00 92.19 81 MET A N 1
ATOM 636 C CA . MET A 1 81 ? 5.631 -14.636 -13.533 1.00 92.19 81 MET A CA 1
ATOM 637 C C . MET A 1 81 ? 4.530 -13.776 -14.154 1.00 92.19 81 MET A C 1
ATOM 639 O O . MET A 1 81 ? 4.448 -13.651 -15.378 1.00 92.19 81 MET A O 1
ATOM 643 N N . SER A 1 82 ? 3.696 -13.161 -13.315 1.00 94.69 82 SER A N 1
ATOM 644 C CA . SER A 1 82 ? 2.715 -12.172 -13.764 1.00 94.69 82 SER A CA 1
ATOM 645 C C . SER A 1 82 ? 3.358 -10.811 -14.035 1.00 94.69 82 SER A C 1
ATOM 647 O O . SER A 1 82 ? 4.389 -10.472 -13.449 1.00 94.69 82 SER A O 1
ATOM 649 N N . VAL A 1 83 ? 2.722 -9.992 -14.878 1.00 95.44 83 VAL A N 1
ATOM 650 C CA . VAL A 1 83 ? 3.102 -8.582 -15.064 1.00 95.44 83 VAL A CA 1
ATOM 651 C C . VAL A 1 83 ? 3.106 -7.846 -13.722 1.00 95.44 83 VAL A C 1
ATOM 653 O O . VAL A 1 83 ? 4.065 -7.126 -13.438 1.00 95.44 83 VAL A O 1
ATOM 656 N N . TYR A 1 84 ? 2.093 -8.076 -12.877 1.00 95.56 84 TYR A N 1
ATOM 657 C CA . TYR A 1 84 ? 2.060 -7.601 -11.492 1.00 95.56 84 TYR A CA 1
ATOM 658 C C . TYR A 1 84 ? 3.338 -7.967 -10.736 1.00 95.56 84 TYR A C 1
ATOM 660 O O . TYR A 1 84 ? 3.994 -7.078 -10.201 1.00 95.56 84 TYR A O 1
ATOM 668 N N . TYR A 1 85 ? 3.727 -9.247 -10.724 1.00 95.81 85 TYR A N 1
ATOM 669 C CA . TYR A 1 85 ? 4.916 -9.703 -10.006 1.00 95.81 85 TYR A CA 1
ATOM 670 C C . TYR A 1 85 ? 6.189 -9.022 -10.522 1.00 95.81 85 TYR A C 1
ATOM 672 O O . TYR A 1 85 ? 6.982 -8.519 -9.727 1.00 95.81 85 TYR A O 1
ATOM 680 N N . CYS A 1 86 ? 6.356 -8.937 -11.845 1.00 96.25 86 CYS A N 1
ATOM 681 C CA . CYS A 1 86 ? 7.504 -8.283 -12.471 1.00 96.25 86 CYS A CA 1
ATOM 682 C C . CYS A 1 86 ? 7.595 -6.795 -12.078 1.00 96.25 86 CYS A C 1
ATOM 684 O O . CYS A 1 86 ? 8.641 -6.330 -11.622 1.00 96.25 86 CYS A O 1
ATOM 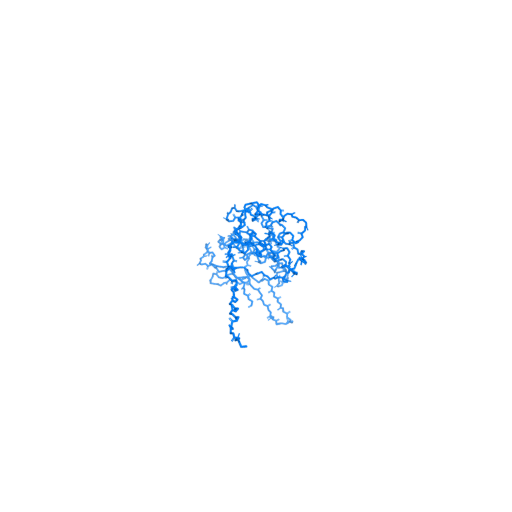686 N N . LYS A 1 87 ? 6.492 -6.044 -12.205 1.00 97.31 87 LYS A N 1
ATOM 687 C CA . LYS A 1 87 ? 6.444 -4.608 -11.886 1.00 97.31 87 LYS A CA 1
ATOM 688 C C . LYS A 1 87 ? 6.575 -4.334 -10.389 1.00 97.31 87 LYS A C 1
ATOM 690 O O . LYS A 1 87 ? 7.318 -3.440 -9.997 1.00 97.31 87 LYS A O 1
ATOM 695 N N . ALA A 1 88 ? 5.891 -5.109 -9.550 1.00 96.50 88 ALA A N 1
ATOM 696 C CA . ALA A 1 88 ? 5.983 -4.994 -8.100 1.00 96.50 88 ALA A CA 1
ATOM 697 C C . ALA A 1 88 ? 7.397 -5.341 -7.609 1.00 96.50 88 ALA A C 1
ATOM 699 O O . ALA A 1 88 ? 7.922 -4.665 -6.729 1.00 96.50 88 ALA A O 1
ATOM 700 N N . GLY A 1 89 ? 8.047 -6.341 -8.211 1.00 96.44 89 GLY A N 1
ATOM 701 C CA . GLY A 1 89 ? 9.443 -6.677 -7.941 1.00 96.44 89 GLY A CA 1
ATOM 702 C C . GLY A 1 89 ? 10.397 -5.530 -8.279 1.00 96.44 89 GLY A C 1
ATOM 703 O O . GLY A 1 89 ? 11.275 -5.220 -7.476 1.00 96.44 89 GLY A O 1
ATOM 704 N N . ALA A 1 90 ? 10.188 -4.860 -9.416 1.00 97.62 90 ALA A N 1
ATOM 705 C CA . ALA A 1 90 ? 10.940 -3.666 -9.797 1.00 97.62 90 ALA A CA 1
ATOM 706 C C . ALA A 1 90 ? 10.733 -2.517 -8.800 1.00 97.62 90 ALA A C 1
ATOM 708 O O . ALA A 1 90 ? 11.698 -1.960 -8.287 1.00 97.62 90 ALA A O 1
ATOM 709 N N . LEU A 1 91 ? 9.475 -2.219 -8.458 1.00 97.88 91 LEU A N 1
ATOM 710 C CA . LEU A 1 91 ? 9.128 -1.191 -7.476 1.00 97.88 91 LEU A CA 1
ATOM 711 C C . LEU A 1 91 ? 9.719 -1.493 -6.099 1.00 97.88 91 LEU A C 1
ATOM 713 O O . LEU A 1 91 ? 10.193 -0.578 -5.435 1.00 97.88 91 LEU A O 1
ATOM 717 N N . ARG A 1 92 ? 9.749 -2.759 -5.672 1.00 97.06 92 ARG A N 1
ATOM 718 C CA . ARG A 1 92 ? 10.384 -3.170 -4.412 1.00 97.06 92 ARG A CA 1
ATOM 719 C C . ARG A 1 92 ? 11.876 -2.849 -4.396 1.00 97.06 92 ARG A C 1
ATOM 721 O O . ARG A 1 92 ? 12.363 -2.388 -3.376 1.00 97.06 92 ARG A O 1
ATOM 728 N N . LYS A 1 93 ? 12.580 -3.063 -5.511 1.00 96.75 93 LYS A N 1
ATOM 729 C CA . LYS A 1 93 ? 14.001 -2.702 -5.634 1.00 96.75 93 LYS A CA 1
ATOM 730 C C . LYS A 1 93 ? 14.197 -1.190 -5.595 1.00 96.75 93 LYS A C 1
ATOM 732 O O . LYS A 1 93 ? 14.939 -0.706 -4.760 1.00 96.75 93 LYS A O 1
ATOM 737 N N . ILE A 1 94 ? 13.453 -0.448 -6.419 1.00 97.19 94 ILE A N 1
ATOM 738 C CA . ILE A 1 94 ? 13.563 1.020 -6.500 1.00 97.19 94 ILE A CA 1
ATOM 739 C C . ILE A 1 94 ? 13.218 1.690 -5.157 1.00 97.19 94 ILE A C 1
ATOM 741 O O . ILE A 1 94 ? 13.820 2.695 -4.797 1.00 97.19 94 ILE A O 1
ATOM 745 N N . SER A 1 95 ? 12.224 1.164 -4.438 1.00 95.75 95 SER A N 1
ATOM 746 C CA . SER A 1 95 ? 11.728 1.754 -3.187 1.00 95.75 95 SER A CA 1
ATOM 747 C C . SER A 1 95 ? 12.419 1.259 -1.923 1.00 95.75 95 SER A C 1
ATOM 749 O O . SER A 1 95 ? 12.218 1.860 -0.871 1.00 95.75 95 SER A O 1
ATOM 751 N N . GLU A 1 96 ? 13.146 0.141 -2.007 1.00 95.06 96 GLU A N 1
ATOM 752 C CA . GLU A 1 96 ? 13.730 -0.582 -0.868 1.00 95.06 96 GLU A CA 1
ATOM 753 C C . GLU A 1 96 ? 12.716 -0.954 0.233 1.00 95.06 96 GLU A C 1
ATOM 755 O O . GLU A 1 96 ? 13.079 -1.281 1.364 1.00 95.06 96 GLU A O 1
ATOM 760 N N . LEU A 1 97 ? 11.415 -0.933 -0.078 1.00 90.00 97 LEU A N 1
ATOM 761 C CA . LEU A 1 97 ? 10.381 -1.289 0.884 1.00 90.00 97 LEU A CA 1
ATOM 762 C C . LEU A 1 97 ? 10.431 -2.787 1.188 1.00 90.00 97 LEU A C 1
ATOM 764 O O . LEU A 1 97 ? 10.380 -3.625 0.284 1.00 90.00 97 LEU A O 1
ATOM 768 N N . ASP A 1 98 ? 10.397 -3.124 2.476 1.00 90.56 98 ASP A N 1
ATOM 769 C CA . ASP A 1 98 ? 10.199 -4.502 2.914 1.00 90.56 98 ASP A CA 1
ATOM 770 C C . ASP A 1 98 ? 8.729 -4.909 2.688 1.00 90.56 98 ASP A C 1
ATOM 772 O O . ASP A 1 98 ? 7.812 -4.624 3.478 1.00 90.56 98 ASP A O 1
ATOM 776 N N . ILE A 1 99 ? 8.478 -5.453 1.495 1.00 88.00 99 ILE A N 1
ATOM 777 C CA . ILE A 1 99 ? 7.184 -5.968 1.049 1.00 88.00 99 ILE A CA 1
ATOM 778 C C . ILE A 1 99 ? 7.385 -7.367 0.490 1.00 88.00 99 ILE A C 1
ATOM 780 O O . ILE A 1 99 ? 8.099 -7.565 -0.496 1.00 88.00 99 ILE A O 1
ATOM 784 N N . GLU A 1 100 ? 6.692 -8.332 1.082 1.00 88.19 100 GLU A N 1
ATOM 785 C CA . GLU A 1 100 ? 6.599 -9.668 0.520 1.00 88.19 100 GLU A CA 1
ATOM 786 C C . GLU A 1 100 ? 5.668 -9.655 -0.701 1.00 88.19 100 GLU A C 1
ATOM 788 O O . GLU A 1 100 ? 4.512 -9.233 -0.626 1.00 88.19 100 GLU A O 1
ATOM 793 N N . ILE A 1 101 ? 6.185 -10.110 -1.842 1.00 88.00 101 ILE A N 1
ATOM 794 C CA . ILE A 1 101 ? 5.428 -10.258 -3.086 1.00 88.00 101 ILE A CA 1
ATOM 795 C C . ILE A 1 101 ? 5.525 -11.725 -3.484 1.00 88.00 101 ILE A C 1
ATOM 797 O O . ILE A 1 101 ? 6.619 -12.243 -3.706 1.00 88.00 101 ILE A O 1
ATOM 801 N N . ASN A 1 102 ? 4.383 -12.396 -3.587 1.00 84.88 102 ASN A N 1
ATOM 802 C CA . ASN A 1 102 ? 4.328 -13.803 -3.962 1.00 84.88 102 ASN A CA 1
ATOM 803 C C . ASN A 1 102 ? 3.984 -13.949 -5.450 1.00 84.88 102 ASN A C 1
ATOM 805 O O . ASN A 1 102 ? 3.013 -13.364 -5.927 1.00 84.88 102 ASN A O 1
ATOM 809 N N . GLN A 1 103 ? 4.766 -14.758 -6.166 1.00 81.88 103 GLN A N 1
ATOM 810 C CA . GLN A 1 103 ? 4.622 -14.987 -7.608 1.00 81.88 103 GLN A CA 1
ATOM 811 C C . GLN A 1 103 ? 3.302 -15.655 -8.018 1.00 81.88 103 GLN A C 1
ATOM 813 O O . GLN A 1 103 ? 2.857 -15.476 -9.148 1.00 81.88 103 GLN A O 1
ATOM 818 N N . HIS A 1 104 ? 2.678 -16.423 -7.121 1.00 76.88 104 HIS A N 1
ATOM 819 C CA . HIS A 1 104 ? 1.463 -17.190 -7.409 1.00 76.88 104 HIS A CA 1
ATOM 820 C C . HIS A 1 104 ? 0.186 -16.518 -6.901 1.00 76.88 104 HIS A C 1
ATOM 822 O O . HIS A 1 104 ? -0.912 -17.012 -7.162 1.00 76.88 104 HIS A O 1
ATOM 828 N N . ASN A 1 105 ? 0.311 -15.400 -6.187 1.00 73.50 105 ASN A N 1
ATOM 829 C CA . ASN A 1 105 ? -0.843 -14.694 -5.657 1.00 73.50 105 ASN A CA 1
ATOM 830 C C . ASN A 1 105 ? -1.428 -13.742 -6.703 1.00 73.50 105 ASN A C 1
ATOM 832 O O . ASN A 1 105 ? -0.722 -13.165 -7.531 1.00 73.50 105 ASN A O 1
ATOM 836 N N . GLN A 1 106 ? -2.745 -13.556 -6.625 1.00 79.69 106 GLN A N 1
ATOM 837 C CA . GLN A 1 106 ? -3.421 -12.472 -7.332 1.00 79.69 106 GLN A CA 1
ATOM 838 C C . GLN A 1 106 ? -2.871 -11.112 -6.864 1.00 79.69 106 GLN A C 1
ATOM 840 O O . GLN A 1 106 ? -2.395 -11.015 -5.727 1.00 79.69 106 GLN A O 1
ATOM 845 N N . PRO A 1 107 ? -2.959 -10.058 -7.697 1.00 82.75 107 PRO A N 1
ATOM 846 C CA . PRO A 1 107 ? -2.515 -8.722 -7.322 1.00 82.75 107 PRO A CA 1
ATOM 847 C C . PRO A 1 107 ? -3.094 -8.265 -5.975 1.00 82.75 107 PRO A C 1
ATOM 849 O O . PRO A 1 107 ? -4.309 -8.120 -5.817 1.00 82.75 107 PRO A O 1
ATOM 852 N N . ASP A 1 108 ? -2.228 -8.025 -4.985 1.00 80.00 108 ASP A N 1
ATOM 853 C CA . ASP A 1 108 ? -2.670 -7.561 -3.669 1.00 80.00 108 ASP A CA 1
ATOM 854 C C . ASP A 1 108 ? -2.845 -6.040 -3.682 1.00 80.00 108 ASP A C 1
ATOM 856 O O . ASP A 1 108 ? -1.882 -5.271 -3.750 1.00 80.00 108 ASP A O 1
ATOM 860 N N . SER A 1 109 ? -4.095 -5.598 -3.548 1.00 80.56 109 SER A N 1
ATOM 861 C CA . SER A 1 109 ? -4.441 -4.177 -3.471 1.00 80.56 109 SER A CA 1
ATOM 862 C C . SER A 1 109 ? -3.710 -3.428 -2.346 1.00 80.56 109 SER A C 1
ATOM 864 O O . SER A 1 109 ? -3.437 -2.243 -2.511 1.00 80.56 109 SER A O 1
ATOM 866 N N . ALA A 1 110 ? -3.357 -4.072 -1.225 1.00 77.81 110 ALA A N 1
ATOM 867 C CA . ALA A 1 110 ? -2.550 -3.436 -0.177 1.00 77.81 110 ALA A CA 1
ATOM 868 C C . ALA A 1 110 ? -1.111 -3.181 -0.629 1.00 77.81 110 ALA A C 1
ATOM 870 O O . ALA A 1 110 ? -0.578 -2.105 -0.374 1.00 77.81 110 ALA A O 1
ATOM 871 N N . VAL A 1 111 ? -0.495 -4.140 -1.323 1.00 87.12 111 VAL A N 1
ATOM 872 C CA . VAL A 1 111 ? 0.861 -3.987 -1.871 1.00 87.12 111 VAL A CA 1
ATOM 873 C C . VAL A 1 111 ? 0.888 -2.853 -2.893 1.00 87.12 111 VAL A C 1
ATOM 875 O O . VAL A 1 111 ? 1.728 -1.963 -2.808 1.00 87.12 111 VAL A O 1
ATOM 878 N N . ILE A 1 112 ? -0.088 -2.832 -3.805 1.00 89.81 112 ILE A N 1
ATOM 879 C CA . ILE A 1 112 ? -0.240 -1.762 -4.801 1.00 89.81 112 ILE A CA 1
ATOM 880 C C . ILE A 1 112 ? -0.387 -0.401 -4.112 1.00 89.81 112 ILE A C 1
ATOM 882 O O . ILE A 1 112 ? 0.299 0.554 -4.474 1.00 89.81 112 ILE A O 1
ATOM 886 N N . LYS A 1 113 ? -1.241 -0.312 -3.085 1.00 85.69 113 LYS A N 1
ATOM 887 C CA . LYS A 1 113 ? -1.438 0.917 -2.304 1.00 85.69 113 LYS A CA 1
ATOM 888 C C . LYS A 1 113 ? -0.150 1.396 -1.646 1.00 85.69 113 LYS A C 1
ATOM 890 O O . LYS A 1 113 ? 0.137 2.583 -1.740 1.00 85.69 113 LYS A O 1
ATOM 895 N N . ARG A 1 114 ? 0.646 0.496 -1.057 1.00 87.19 114 ARG A N 1
ATOM 896 C CA . ARG A 1 114 ? 1.945 0.848 -0.457 1.00 87.19 114 ARG A CA 1
ATOM 897 C C . ARG A 1 114 ? 2.893 1.482 -1.475 1.00 87.19 114 ARG A C 1
ATOM 899 O O . ARG A 1 114 ? 3.486 2.508 -1.166 1.00 87.19 114 ARG A O 1
ATOM 906 N N . PHE A 1 115 ? 2.990 0.932 -2.686 1.00 93.44 115 PHE A N 1
ATOM 907 C CA . PHE A 1 115 ? 3.834 1.524 -3.729 1.00 93.44 115 PHE A CA 1
ATOM 908 C C . PHE A 1 115 ? 3.324 2.879 -4.218 1.00 93.44 115 PHE A C 1
ATOM 910 O O . PHE A 1 115 ? 4.128 3.780 -4.440 1.00 93.44 115 PHE A O 1
ATOM 917 N N . ILE A 1 116 ? 2.007 3.048 -4.364 1.00 90.44 116 ILE A N 1
ATOM 918 C CA . ILE A 1 116 ? 1.430 4.340 -4.761 1.00 90.44 116 ILE A CA 1
ATOM 919 C C . ILE A 1 116 ? 1.694 5.405 -3.691 1.00 90.44 116 ILE A C 1
ATOM 921 O O . ILE A 1 116 ? 2.117 6.507 -4.026 1.00 90.44 116 ILE A O 1
ATOM 925 N N . ILE A 1 117 ? 1.467 5.079 -2.415 1.00 86.25 117 ILE A N 1
ATOM 926 C CA . ILE A 1 117 ? 1.720 5.989 -1.289 1.00 86.25 117 ILE A CA 1
ATOM 927 C C . ILE A 1 117 ? 3.190 6.407 -1.275 1.00 86.25 117 ILE A C 1
ATOM 929 O O . ILE A 1 117 ? 3.482 7.596 -1.349 1.00 86.25 117 ILE A O 1
ATOM 933 N N . TRP A 1 118 ? 4.107 5.436 -1.308 1.00 92.62 118 TRP A N 1
ATOM 934 C CA . TRP A 1 118 ? 5.542 5.706 -1.357 1.00 92.62 118 TRP A CA 1
ATOM 935 C C . TRP A 1 118 ? 5.934 6.602 -2.540 1.00 92.62 118 TRP A C 1
ATOM 937 O O . TRP A 1 118 ? 6.696 7.553 -2.367 1.00 92.62 118 TRP A O 1
ATOM 947 N N . ALA A 1 119 ? 5.407 6.337 -3.738 1.00 93.25 119 ALA A N 1
ATOM 948 C CA . ALA A 1 119 ? 5.727 7.138 -4.915 1.00 93.25 119 ALA A CA 1
ATOM 949 C C . ALA A 1 119 ? 5.221 8.581 -4.786 1.00 93.25 119 ALA A C 1
ATOM 951 O O . ALA A 1 119 ? 5.928 9.505 -5.185 1.00 93.25 119 ALA A O 1
ATOM 952 N N . ASN A 1 120 ? 4.037 8.784 -4.207 1.00 87.69 120 ASN A N 1
ATOM 953 C CA . ASN A 1 120 ? 3.476 10.114 -3.978 1.00 87.69 120 ASN A CA 1
ATOM 954 C C . ASN A 1 120 ? 4.274 10.885 -2.913 1.00 87.69 120 ASN A C 1
ATOM 956 O O . ASN A 1 120 ? 4.604 12.051 -3.126 1.00 87.69 120 ASN A O 1
ATOM 960 N N . ASP A 1 121 ? 4.653 10.232 -1.810 1.00 86.88 121 ASP A N 1
ATOM 961 C CA . ASP A 1 121 ? 5.469 10.840 -0.749 1.00 86.88 121 ASP A CA 1
ATOM 962 C C . ASP A 1 121 ? 6.841 11.296 -1.270 1.00 86.88 121 ASP A C 1
ATOM 964 O O . ASP A 1 121 ? 7.356 12.341 -0.868 1.00 86.88 121 ASP A O 1
ATOM 968 N N . ASN A 1 122 ? 7.399 10.554 -2.230 1.00 90.38 122 ASN A N 1
ATOM 969 C CA . ASN A 1 122 ? 8.661 10.878 -2.896 1.00 90.38 122 ASN A CA 1
ATOM 970 C C . ASN A 1 122 ? 8.496 11.758 -4.148 1.00 90.38 122 ASN A C 1
ATOM 972 O O . ASN A 1 122 ? 9.478 12.018 -4.842 1.00 90.38 122 ASN A O 1
ATOM 976 N N . LYS A 1 123 ? 7.279 12.238 -4.451 1.00 92.12 123 LYS A N 1
ATOM 977 C CA . LYS A 1 123 ? 6.967 13.071 -5.632 1.00 92.12 123 LYS A CA 1
ATOM 978 C C . LYS A 1 123 ? 7.375 12.423 -6.965 1.00 92.12 123 LYS A C 1
ATOM 980 O O . LYS A 1 123 ? 7.730 13.110 -7.919 1.00 92.12 123 LYS A O 1
ATOM 985 N N . LEU A 1 124 ? 7.331 11.093 -7.024 1.00 90.56 124 LEU A N 1
ATOM 986 C CA . LEU A 1 124 ? 7.639 10.292 -8.211 1.00 90.56 124 LEU A CA 1
ATOM 987 C C . LEU A 1 124 ? 6.398 10.030 -9.070 1.00 90.56 124 LEU A C 1
ATOM 989 O O . LEU A 1 124 ? 6.526 9.570 -10.201 1.00 90.56 124 LEU A O 1
ATOM 993 N N . SER A 1 125 ? 5.196 10.277 -8.545 1.00 87.06 125 SER A N 1
ATOM 994 C CA . SER A 1 125 ? 3.929 10.114 -9.255 1.00 87.06 125 SER A CA 1
ATOM 995 C C . SER A 1 125 ? 2.828 10.979 -8.634 1.00 87.06 125 SER A C 1
ATOM 997 O O . SER A 1 125 ? 2.931 11.356 -7.472 1.00 87.06 125 SER A O 1
ATOM 999 N N . ASP A 1 126 ? 1.763 11.228 -9.404 1.00 80.00 126 ASP A N 1
ATOM 1000 C CA . ASP A 1 126 ? 0.509 11.849 -8.944 1.00 80.00 126 ASP A CA 1
ATOM 1001 C C . ASP A 1 126 ? -0.674 10.857 -9.001 1.00 80.00 126 ASP A C 1
ATOM 1003 O O . ASP A 1 126 ? -1.853 11.236 -9.023 1.00 80.00 126 ASP A O 1
ATOM 1007 N N . ILE A 1 127 ? -0.385 9.551 -9.080 1.00 78.56 127 ILE A N 1
ATOM 1008 C CA . ILE A 1 127 ? -1.415 8.512 -9.141 1.00 78.56 127 ILE A CA 1
ATOM 1009 C C . ILE A 1 127 ? -2.131 8.444 -7.791 1.00 78.56 127 ILE A C 1
ATOM 1011 O O . ILE A 1 127 ? -1.540 8.185 -6.745 1.00 78.56 127 ILE A O 1
ATOM 1015 N N . LYS A 1 128 ? -3.454 8.615 -7.807 1.00 71.25 128 LYS A N 1
ATOM 1016 C CA . LYS A 1 128 ? -4.270 8.427 -6.606 1.00 71.25 128 LYS A CA 1
ATOM 1017 C C . LYS A 1 128 ? -4.545 6.945 -6.400 1.00 71.25 128 LYS A C 1
ATOM 1019 O O . LYS A 1 128 ? -5.122 6.286 -7.265 1.00 71.25 128 LYS A O 1
ATOM 1024 N N . ALA A 1 129 ? -4.177 6.428 -5.231 1.00 67.75 129 ALA A N 1
ATOM 1025 C CA . ALA A 1 129 ? -4.568 5.089 -4.827 1.00 67.75 129 ALA A CA 1
ATOM 1026 C C . ALA A 1 129 ? -6.100 4.997 -4.798 1.00 67.75 129 ALA A C 1
ATOM 1028 O O . ALA A 1 129 ? -6.768 5.792 -4.132 1.00 67.75 129 ALA A O 1
ATOM 1029 N N . LYS A 1 130 ? -6.669 4.019 -5.510 1.00 66.69 130 LYS A N 1
ATOM 1030 C CA . LYS A 1 130 ? -8.109 3.756 -5.460 1.00 66.69 130 LYS A CA 1
ATOM 1031 C C . LYS A 1 130 ? -8.460 3.189 -4.083 1.00 66.69 130 LYS A C 1
ATOM 1033 O O . LYS A 1 130 ? -8.277 2.000 -3.817 1.00 66.69 130 LYS A O 1
ATOM 1038 N N . SER A 1 131 ? -8.920 4.054 -3.186 1.00 68.75 131 SER A N 1
ATOM 1039 C CA . SER A 1 131 ? -9.467 3.642 -1.896 1.00 68.75 131 SER A CA 1
ATOM 1040 C C . SER A 1 131 ? -10.861 3.060 -2.112 1.00 68.75 131 SER A C 1
ATOM 1042 O O . SER A 1 131 ? -11.701 3.688 -2.754 1.00 68.75 131 SER A O 1
ATOM 1044 N N . ASN A 1 132 ? -11.102 1.855 -1.596 1.00 76.31 132 ASN A N 1
ATOM 1045 C CA . ASN A 1 132 ? -12.448 1.281 -1.533 1.00 76.31 132 ASN A CA 1
ATOM 1046 C C . ASN A 1 132 ? -13.127 1.647 -0.206 1.00 76.31 132 ASN A C 1
ATOM 1048 O O . ASN A 1 132 ? -14.277 1.264 0.020 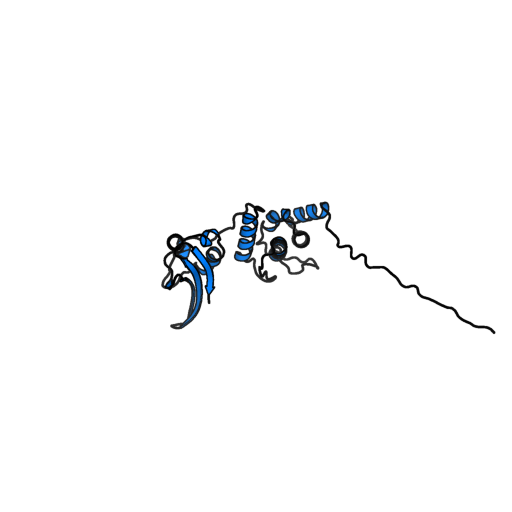1.00 76.31 132 ASN A O 1
ATOM 1052 N N . PHE A 1 133 ? -12.416 2.366 0.670 1.00 85.50 133 PHE A N 1
ATOM 1053 C CA . PHE A 1 133 ? -12.910 2.773 1.967 1.00 85.50 133 PHE A CA 1
ATOM 1054 C C . PHE A 1 133 ? -14.140 3.666 1.831 1.00 85.50 133 PHE A C 1
ATOM 1056 O O . PHE A 1 133 ? -14.129 4.707 1.176 1.00 85.50 133 PHE A O 1
ATOM 1063 N N . SER A 1 134 ? -15.204 3.251 2.501 1.00 91.75 134 SER A N 1
ATOM 1064 C CA . SER A 1 134 ? -16.452 3.985 2.603 1.00 91.75 134 SER A CA 1
ATOM 1065 C C . SER A 1 134 ? -16.872 3.983 4.063 1.00 91.75 134 SER A C 1
ATOM 1067 O O . SER A 1 134 ? -17.063 2.915 4.643 1.00 91.75 134 SER A O 1
ATOM 1069 N N . ILE A 1 135 ? -17.031 5.177 4.639 1.00 91.62 135 ILE A N 1
ATOM 1070 C CA . ILE A 1 135 ? -17.443 5.369 6.039 1.00 91.62 135 ILE A CA 1
ATOM 1071 C C . ILE A 1 135 ? -18.766 4.644 6.302 1.00 91.62 135 ILE A C 1
ATOM 1073 O O . ILE A 1 135 ? -18.867 3.839 7.226 1.00 91.62 135 ILE A O 1
ATOM 1077 N N . SER A 1 136 ? -19.757 4.849 5.430 1.00 93.44 136 SER A N 1
ATOM 1078 C CA . SER A 1 136 ? -21.077 4.229 5.569 1.00 93.44 136 SER A CA 1
ATOM 1079 C C . SER A 1 136 ? -21.004 2.703 5.527 1.00 93.44 136 SER A C 1
ATOM 1081 O O . SER A 1 136 ? -21.610 2.037 6.367 1.00 93.44 136 SER A O 1
ATOM 1083 N N . ARG A 1 137 ? -20.215 2.120 4.614 1.00 94.56 137 ARG A N 1
ATOM 1084 C CA . ARG A 1 137 ? -20.002 0.663 4.573 1.00 94.56 137 ARG A CA 1
ATOM 1085 C C . ARG A 1 137 ? -19.228 0.173 5.798 1.00 94.56 137 ARG A C 1
ATOM 1087 O O . ARG A 1 137 ? -19.574 -0.865 6.348 1.00 94.56 137 ARG A O 1
ATOM 1094 N N . TRP A 1 138 ? -18.205 0.896 6.245 1.00 95.44 138 TRP A N 1
ATOM 1095 C CA . TRP A 1 138 ? -17.373 0.507 7.388 1.00 95.44 138 TRP A CA 1
ATOM 1096 C C . TRP A 1 138 ? -18.181 0.429 8.687 1.00 95.44 138 TRP A C 1
ATOM 1098 O O . TRP A 1 138 ? -18.017 -0.503 9.478 1.00 95.44 138 TRP A O 1
ATOM 1108 N N . GLN A 1 139 ? -19.073 1.399 8.875 1.00 94.38 139 GLN A N 1
ATOM 1109 C CA . GLN A 1 139 ? -19.949 1.513 10.036 1.00 94.38 139 GLN A CA 1
ATOM 1110 C C . GLN A 1 139 ? -21.222 0.660 9.910 1.00 94.38 139 GLN A C 1
ATOM 1112 O O . GLN A 1 139 ? -21.939 0.484 10.893 1.00 94.38 139 GLN A O 1
ATOM 1117 N N . THR A 1 140 ? -21.512 0.091 8.731 1.00 94.56 140 THR A N 1
ATOM 1118 C CA . THR A 1 140 ? -22.679 -0.780 8.551 1.00 94.56 140 THR A CA 1
ATOM 1119 C C . THR A 1 140 ? -22.534 -2.029 9.414 1.00 94.56 140 THR A C 1
ATOM 1121 O O . THR A 1 140 ? -21.639 -2.850 9.205 1.00 94.56 140 THR A O 1
ATOM 1124 N N . LYS A 1 141 ? -23.471 -2.197 10.344 1.00 92.31 141 LYS A N 1
ATOM 1125 C CA . LYS A 1 141 ? -23.589 -3.369 11.207 1.00 92.31 141 LYS A CA 1
ATOM 1126 C C . LYS A 1 141 ? -24.816 -4.175 10.798 1.00 92.31 141 LYS A C 1
ATOM 1128 O O . LYS A 1 141 ? -25.907 -3.623 10.681 1.00 92.31 141 LYS A O 1
ATOM 1133 N N . LYS A 1 142 ? -24.634 -5.475 10.570 1.00 89.94 142 LYS A N 1
ATOM 1134 C CA . LYS A 1 142 ? -25.724 -6.432 10.345 1.00 89.94 142 LYS A CA 1
ATOM 1135 C C . LYS A 1 142 ? -25.646 -7.502 11.423 1.00 89.94 142 LYS A C 1
ATOM 1137 O O . LYS A 1 142 ? -24.613 -8.159 11.582 1.00 89.94 142 LYS A O 1
ATOM 1142 N N . ASP A 1 143 ? -26.715 -7.608 12.201 1.00 86.12 143 ASP A N 1
ATOM 1143 C CA . ASP A 1 143 ? -26.790 -8.428 13.409 1.00 86.12 143 ASP A CA 1
ATOM 1144 C C . ASP A 1 143 ? -25.652 -8.101 14.394 1.00 86.12 143 ASP A C 1
ATOM 1146 O O . ASP A 1 143 ? -25.630 -7.044 15.025 1.00 86.12 143 ASP A O 1
ATOM 1150 N N . LYS A 1 144 ? -24.667 -8.996 14.509 1.00 83.50 144 LYS A N 1
ATOM 1151 C CA . LYS A 1 144 ? -23.489 -8.855 15.381 1.00 83.50 144 LYS A CA 1
ATOM 1152 C C . LYS A 1 144 ? -22.180 -8.765 14.591 1.00 83.50 144 LYS A C 1
ATOM 1154 O O . LYS A 1 144 ? -21.114 -9.004 15.151 1.00 83.50 144 LYS A O 1
ATOM 1159 N N . THR A 1 145 ? -22.252 -8.455 13.297 1.00 87.12 145 THR A N 1
ATOM 1160 C CA . THR A 1 145 ? -21.103 -8.472 12.382 1.00 87.12 145 THR A CA 1
ATOM 1161 C C . THR A 1 145 ? -21.016 -7.201 11.539 1.00 87.12 145 THR A C 1
ATOM 1163 O O . THR A 1 145 ? -22.009 -6.499 11.337 1.00 87.12 145 THR A O 1
ATOM 1166 N N . TYR A 1 146 ? -19.814 -6.917 11.037 1.00 92.38 146 TYR A N 1
ATOM 1167 C CA . TYR A 1 146 ? -19.547 -5.808 10.123 1.00 92.38 146 TYR A CA 1
ATOM 1168 C C . TYR A 1 146 ? -19.158 -6.373 8.754 1.00 92.38 146 TYR A C 1
ATOM 1170 O O . TYR A 1 146 ? -17.985 -6.681 8.533 1.00 92.38 146 TYR A O 1
ATOM 1178 N N . PRO A 1 147 ? -20.118 -6.543 7.830 1.00 91.69 147 PRO A N 1
ATOM 1179 C CA . PRO A 1 147 ? -19.918 -7.331 6.613 1.00 91.69 147 PRO A CA 1
ATOM 1180 C C . PRO A 1 147 ? -18.831 -6.784 5.683 1.00 91.69 147 PRO A C 1
ATOM 1182 O O . PRO A 1 147 ? -18.264 -7.540 4.906 1.00 91.69 147 PRO A O 1
ATOM 1185 N N . TYR A 1 148 ? -18.525 -5.486 5.756 1.00 94.12 148 TYR A N 1
ATOM 1186 C CA . TYR A 1 148 ? -17.628 -4.838 4.798 1.00 94.12 148 TYR A CA 1
ATOM 1187 C C . TYR A 1 148 ? -16.228 -4.535 5.350 1.00 94.12 148 TYR A C 1
ATOM 1189 O O . TYR A 1 148 ? -15.331 -4.198 4.579 1.00 94.12 148 TYR A O 1
ATOM 1197 N N . ARG A 1 149 ? -15.992 -4.659 6.665 1.00 94.19 149 ARG A N 1
ATOM 1198 C CA . ARG A 1 149 ? -14.686 -4.303 7.254 1.00 94.19 149 ARG A CA 1
ATOM 1199 C C . ARG A 1 149 ? -13.553 -5.186 6.724 1.00 94.19 149 ARG A C 1
ATOM 1201 O O . ARG A 1 149 ? -12.462 -4.678 6.485 1.00 94.19 149 ARG A O 1
ATOM 1208 N N . ALA A 1 150 ? -13.819 -6.464 6.451 1.00 91.50 150 ALA A N 1
ATOM 1209 C CA . ALA A 1 150 ? -12.853 -7.393 5.855 1.00 91.50 150 ALA A CA 1
ATOM 1210 C C . ALA A 1 150 ? -12.321 -6.947 4.481 1.00 91.50 150 ALA A C 1
ATOM 1212 O O . ALA A 1 150 ? -11.156 -7.185 4.171 1.00 91.50 150 ALA A O 1
ATOM 1213 N N . GLU A 1 151 ? -13.135 -6.256 3.682 1.00 88.62 151 GLU A N 1
ATOM 1214 C CA . GLU A 1 151 ? -12.740 -5.761 2.356 1.00 88.62 151 GLU A CA 1
ATOM 1215 C C . GLU A 1 151 ? -11.954 -4.443 2.425 1.00 88.62 151 GLU A C 1
ATOM 1217 O O . GLU A 1 151 ? -11.229 -4.104 1.492 1.00 88.62 151 GLU A O 1
ATOM 1222 N N . MET A 1 152 ? -12.102 -3.683 3.517 1.00 91.31 152 MET A N 1
ATOM 1223 C CA . MET A 1 152 ? -11.627 -2.296 3.616 1.00 91.31 152 MET A CA 1
ATOM 1224 C C . MET A 1 152 ? -10.559 -2.072 4.690 1.00 91.31 152 MET A C 1
ATOM 1226 O O . MET A 1 152 ? -9.948 -1.009 4.703 1.00 91.31 152 MET A O 1
ATOM 1230 N N . TYR A 1 153 ? -10.292 -3.026 5.590 1.00 92.06 153 TYR A N 1
ATOM 1231 C CA . TYR A 1 153 ? -9.377 -2.793 6.722 1.00 92.06 153 TYR A CA 1
ATOM 1232 C C . TYR A 1 153 ? -7.963 -2.400 6.284 1.00 92.06 153 TYR A C 1
ATOM 1234 O O . TYR A 1 153 ? -7.312 -1.632 6.983 1.00 92.06 153 TYR A O 1
ATOM 1242 N N . LYS A 1 154 ? -7.500 -2.876 5.121 1.00 87.62 154 LYS A N 1
ATOM 1243 C CA . LYS A 1 154 ? -6.207 -2.496 4.529 1.00 87.62 154 LYS A CA 1
ATOM 1244 C C . LYS A 1 154 ? -6.138 -0.988 4.236 1.00 87.62 154 LYS A C 1
ATOM 1246 O O . LYS A 1 154 ? -5.079 -0.391 4.400 1.00 87.62 154 LYS A O 1
ATOM 1251 N N . ASP A 1 155 ? -7.268 -0.366 3.904 1.00 86.50 155 ASP A N 1
ATOM 1252 C CA . ASP A 1 155 ? -7.372 1.075 3.628 1.00 86.50 155 ASP A CA 1
ATOM 1253 C C . ASP A 1 155 ? -7.379 1.918 4.901 1.00 86.50 155 ASP A C 1
ATOM 1255 O O . ASP A 1 155 ? -7.123 3.114 4.837 1.00 86.50 155 ASP A O 1
ATOM 1259 N N . VAL A 1 156 ? -7.652 1.301 6.051 1.00 90.62 156 VAL A N 1
ATOM 1260 C CA . VAL A 1 156 ? -7.487 1.928 7.367 1.00 90.62 156 VAL A CA 1
ATOM 1261 C C . VAL A 1 156 ? -6.070 1.692 7.882 1.00 90.62 156 VAL A C 1
ATOM 1263 O O . VAL A 1 156 ? -5.392 2.614 8.322 1.00 90.62 156 VAL A O 1
ATOM 1266 N N . LEU A 1 157 ? -5.596 0.450 7.777 1.00 90.44 157 LEU A N 1
ATOM 1267 C CA . LEU A 1 157 ? -4.307 -0.001 8.286 1.00 90.44 157 LEU A CA 1
ATOM 1268 C C . LEU A 1 157 ? -3.122 0.732 7.644 1.00 90.44 157 LEU A C 1
ATOM 1270 O O . LEU A 1 157 ? -2.162 1.055 8.342 1.00 90.44 157 LEU A O 1
ATOM 1274 N N . TYR A 1 158 ? -3.167 0.987 6.336 1.00 82.25 158 TYR A N 1
ATOM 1275 C CA . TYR A 1 158 ? -2.031 1.521 5.574 1.00 82.25 158 TYR A CA 1
ATOM 1276 C C . TYR A 1 158 ? -2.211 2.970 5.111 1.00 82.25 158 TYR A C 1
ATOM 1278 O O . TYR A 1 158 ? -1.486 3.414 4.232 1.00 82.25 158 TYR A O 1
ATOM 1286 N N . ASN A 1 159 ? -3.178 3.707 5.656 1.00 81.88 159 ASN A N 1
ATOM 1287 C CA . ASN A 1 159 ? -3.438 5.080 5.236 1.00 81.88 159 ASN A CA 1
ATOM 1288 C C . ASN A 1 159 ? -2.768 6.083 6.180 1.00 81.88 159 ASN A C 1
ATOM 1290 O O . ASN A 1 159 ? -3.154 6.214 7.342 1.00 81.88 159 ASN A O 1
ATOM 1294 N N . ASP A 1 160 ? -1.788 6.819 5.660 1.00 80.00 160 ASP A N 1
ATOM 1295 C CA . ASP A 1 160 ? -1.017 7.782 6.449 1.00 80.00 160 ASP A CA 1
ATOM 1296 C C . ASP A 1 160 ? -1.816 9.013 6.863 1.00 80.00 160 ASP A C 1
ATOM 1298 O O . ASP A 1 160 ? -1.508 9.624 7.882 1.00 80.00 160 ASP A O 1
ATOM 1302 N N . THR A 1 161 ? -2.873 9.370 6.129 1.00 85.19 161 THR A N 1
ATOM 1303 C CA . THR A 1 161 ? -3.812 10.399 6.587 1.00 85.19 161 THR A CA 1
ATOM 1304 C C . THR A 1 161 ? -4.541 9.924 7.836 1.00 85.19 161 THR A C 1
ATOM 1306 O O . THR A 1 161 ? -4.612 10.676 8.797 1.00 85.19 161 THR A O 1
ATOM 1309 N N . ILE A 1 162 ? -4.999 8.665 7.867 1.00 89.62 162 ILE A N 1
ATOM 1310 C CA . ILE A 1 162 ? -5.663 8.077 9.044 1.00 89.62 162 ILE A CA 1
ATOM 1311 C C . ILE A 1 162 ? -4.698 7.988 10.229 1.00 89.62 162 ILE A C 1
ATOM 1313 O O . ILE A 1 162 ? -5.086 8.286 11.351 1.00 89.62 162 ILE A O 1
ATOM 1317 N N . ARG A 1 163 ? -3.429 7.638 9.994 1.00 91.69 163 ARG A N 1
ATOM 1318 C CA . ARG A 1 163 ? -2.394 7.554 11.044 1.00 91.69 163 ARG A CA 1
ATOM 1319 C C . ARG A 1 163 ? -2.048 8.898 11.689 1.00 91.69 163 ARG A C 1
ATOM 1321 O O . ARG A 1 163 ? -1.455 8.903 12.761 1.00 91.69 163 ARG A O 1
ATOM 1328 N N . LYS A 1 164 ? -2.401 10.011 11.045 1.00 92.44 164 LYS A N 1
ATOM 1329 C CA . LYS A 1 164 ? -2.209 11.375 11.560 1.00 92.44 164 LYS A CA 1
ATOM 1330 C C . LYS A 1 164 ? -3.441 11.917 12.290 1.00 92.44 164 LYS A C 1
ATOM 1332 O O . LYS A 1 164 ? -3.382 13.040 12.778 1.00 92.44 164 LYS A O 1
ATOM 1337 N N . LEU A 1 165 ? -4.538 11.156 12.331 1.00 93.94 165 LEU A N 1
ATOM 1338 C CA . LEU A 1 165 ? -5.768 11.573 12.995 1.00 93.94 165 LEU A CA 1
ATOM 1339 C C . LEU A 1 165 ? -5.673 11.390 14.508 1.00 93.94 165 LEU A C 1
ATOM 1341 O O . LEU A 1 165 ? -5.082 10.427 15.001 1.00 93.94 165 LEU A O 1
ATOM 1345 N N . ASN A 1 166 ? -6.332 12.288 15.230 1.00 95.94 166 ASN A N 1
ATOM 1346 C CA . ASN A 1 166 ? -6.526 12.170 16.668 1.00 95.94 166 ASN A CA 1
ATOM 1347 C C . ASN A 1 166 ? -7.684 11.217 17.015 1.00 95.94 166 ASN A C 1
ATOM 1349 O O . ASN A 1 166 ? -8.396 10.696 16.151 1.00 95.94 166 ASN A O 1
ATOM 1353 N N . GLU A 1 167 ? -7.892 10.993 18.311 1.00 95.75 167 GLU A N 1
ATOM 1354 C CA . GLU A 1 167 ? -8.904 10.066 18.812 1.00 95.75 167 GLU A CA 1
ATOM 1355 C C . GLU A 1 167 ? -10.328 10.415 18.340 1.00 95.75 167 GLU A C 1
ATOM 1357 O O . GLU A 1 167 ? -11.070 9.536 17.897 1.00 95.75 167 GLU A O 1
ATOM 1362 N N . GLN A 1 168 ? -10.706 11.695 18.389 1.00 95.81 168 GLN A N 1
ATOM 1363 C CA . GLN A 1 168 ? -12.046 12.150 18.003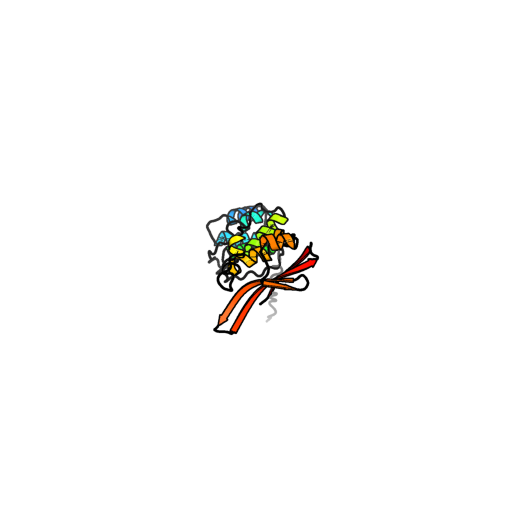 1.00 95.81 168 GLN A CA 1
ATOM 1364 C C . GLN A 1 168 ? -12.278 12.019 16.497 1.00 95.81 168 GLN A C 1
ATOM 1366 O O . GLN A 1 168 ? -13.349 11.593 16.066 1.00 95.81 168 GLN A O 1
ATOM 1371 N N . GLU A 1 169 ? -11.269 12.340 15.693 1.00 94.25 169 GLU A N 1
ATOM 1372 C CA . GLU A 1 169 ? -11.312 12.189 14.239 1.00 94.25 169 GLU A CA 1
ATOM 1373 C C . GLU A 1 169 ? -11.423 10.717 13.828 1.00 94.25 169 GLU A C 1
ATOM 1375 O O . GLU A 1 169 ? -12.183 10.383 12.917 1.00 94.25 169 GLU A O 1
ATOM 1380 N N . ILE A 1 170 ? -10.731 9.817 14.534 1.00 96.31 170 ILE A N 1
ATOM 1381 C CA . ILE A 1 170 ? -10.860 8.373 14.326 1.00 96.31 170 ILE A CA 1
ATOM 1382 C C . ILE A 1 170 ? -12.268 7.886 14.656 1.00 96.31 170 ILE A C 1
ATOM 1384 O O . ILE A 1 170 ? -12.823 7.115 13.875 1.00 96.31 170 ILE A O 1
ATOM 1388 N N . LEU A 1 171 ? -12.872 8.339 15.757 1.00 95.69 171 LEU A N 1
ATOM 1389 C CA . LEU A 1 171 ? -14.256 7.984 16.097 1.00 95.69 171 LEU A CA 1
ATOM 1390 C C . LEU A 1 171 ? -15.247 8.521 15.060 1.00 95.69 171 LEU A C 1
ATOM 1392 O O . LEU A 1 171 ? -16.151 7.799 14.642 1.00 95.69 171 LEU A O 1
ATOM 1396 N N . ALA A 1 172 ? -15.050 9.751 14.582 1.00 93.06 172 ALA A N 1
ATOM 1397 C CA . ALA A 1 172 ? -15.876 10.323 13.523 1.00 93.06 172 ALA A CA 1
ATOM 1398 C C . ALA A 1 172 ? -15.771 9.518 12.213 1.00 93.06 172 ALA A C 1
ATOM 1400 O O . ALA A 1 172 ? -16.774 9.296 11.532 1.00 93.06 172 ALA A O 1
ATOM 1401 N N . LEU A 1 173 ? -14.568 9.044 11.873 1.00 93.94 173 LEU A N 1
ATOM 1402 C CA . LEU A 1 173 ? -14.297 8.304 10.641 1.00 93.94 173 LEU A CA 1
ATOM 1403 C C . LEU A 1 173 ? -14.731 6.831 10.706 1.00 93.94 173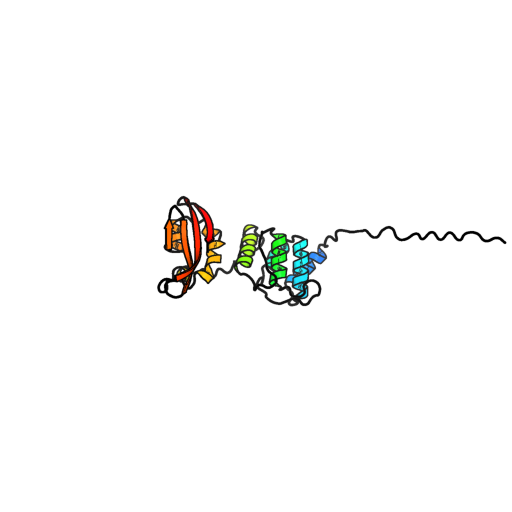 LEU A C 1
ATOM 1405 O O . LEU A 1 173 ? -15.349 6.318 9.773 1.00 93.94 173 LEU A O 1
ATOM 1409 N N . LEU A 1 174 ? -14.366 6.122 11.775 1.00 95.88 174 LEU A N 1
ATOM 1410 C CA . LEU A 1 174 ? -14.507 4.666 11.899 1.00 95.88 174 LEU A CA 1
ATOM 1411 C C . LEU A 1 174 ? -15.725 4.246 12.732 1.00 95.88 174 LEU A C 1
ATOM 1413 O O . LEU A 1 174 ? -16.116 3.075 12.688 1.00 95.88 174 LEU A O 1
ATOM 1417 N N . GLY A 1 175 ? -16.358 5.191 13.427 1.00 95.06 175 GLY A N 1
ATOM 1418 C CA . GLY A 1 175 ? -17.402 4.927 14.412 1.00 95.06 175 GLY A CA 1
ATOM 1419 C C . GLY A 1 175 ? -16.832 4.414 15.735 1.00 95.06 175 GLY A C 1
ATOM 1420 O O . GLY A 1 175 ? -15.620 4.321 15.916 1.00 95.06 175 GLY A O 1
ATOM 1421 N N . GLU A 1 176 ? -17.722 4.047 16.655 1.00 95.44 176 GLU A N 1
ATOM 1422 C CA . GLU A 1 176 ? -17.317 3.474 17.940 1.00 95.44 176 GLU A CA 1
ATOM 1423 C C . GLU A 1 176 ? -16.605 2.118 17.756 1.00 95.44 176 GLU A C 1
ATOM 1425 O O . GLU A 1 176 ? -17.075 1.266 16.982 1.00 95.44 176 GLU A O 1
ATOM 1430 N N . PRO A 1 177 ? -15.481 1.880 18.459 1.00 96.56 177 PRO A N 1
ATOM 1431 C CA . PRO A 1 177 ? -14.834 0.580 18.468 1.00 96.56 177 PRO A CA 1
ATOM 1432 C C . PRO A 1 177 ? -15.691 -0.446 19.220 1.00 96.56 177 PRO A C 1
ATOM 1434 O O . PRO A 1 177 ? -16.469 -0.122 20.113 1.00 96.56 177 PRO A O 1
ATOM 1437 N N . ASP A 1 178 ? -15.507 -1.725 18.899 1.00 95.06 178 ASP A N 1
ATOM 1438 C CA . ASP A 1 178 ? -16.203 -2.819 19.586 1.00 95.06 178 ASP A CA 1
ATOM 1439 C C . ASP A 1 178 ? -15.719 -2.994 21.031 1.00 95.06 178 ASP A C 1
ATOM 1441 O O . ASP A 1 178 ? -16.447 -3.492 21.890 1.00 95.06 178 ASP A O 1
ATOM 1445 N N . ARG A 1 179 ? -14.478 -2.580 21.298 1.00 95.38 179 ARG A N 1
ATOM 1446 C CA . ARG A 1 179 ? -13.901 -2.478 22.636 1.00 95.38 179 ARG A CA 1
ATOM 1447 C C . ARG A 1 179 ? -12.935 -1.300 22.678 1.00 95.38 179 ARG A C 1
ATOM 1449 O O . ARG A 1 179 ? -12.182 -1.082 21.729 1.00 95.38 179 ARG A O 1
ATOM 1456 N N . LYS A 1 180 ? -12.914 -0.595 23.805 1.00 96.44 180 LYS A N 1
ATOM 1457 C CA . LYS A 1 180 ? -11.944 0.455 24.124 1.00 96.44 180 LYS A CA 1
ATOM 1458 C C . LYS A 1 180 ? -11.324 0.156 25.484 1.00 96.44 180 LYS A C 1
ATOM 1460 O O . LYS A 1 180 ? -12.054 -0.142 26.425 1.00 96.44 180 LYS A O 1
ATOM 1465 N N . GLN A 1 181 ? -10.001 0.196 25.577 1.00 94.88 181 GLN A N 1
ATOM 1466 C CA . GLN A 1 181 ? -9.275 -0.045 26.826 1.00 94.88 181 GLN A CA 1
ATOM 1467 C C . GLN A 1 181 ? -7.918 0.650 26.760 1.00 94.88 181 GLN A C 1
ATOM 1469 O O . GLN A 1 181 ? -7.229 0.435 25.780 1.00 94.88 181 GLN A O 1
ATOM 1474 N N . ASP A 1 182 ? -7.528 1.437 27.766 1.00 92.25 182 ASP A N 1
ATOM 1475 C CA . ASP A 1 182 ? -6.165 1.984 27.936 1.00 92.25 182 ASP A CA 1
ATOM 1476 C C . ASP A 1 182 ? -5.542 2.619 26.669 1.00 92.25 182 ASP A C 1
ATOM 1478 O O . ASP A 1 182 ? -4.382 2.376 26.349 1.00 92.25 182 ASP A O 1
ATOM 1482 N N . GLY A 1 183 ? -6.322 3.387 25.896 1.00 93.69 183 GLY A N 1
ATOM 1483 C CA . GLY A 1 183 ? -5.857 3.991 24.632 1.00 93.69 183 GLY A CA 1
ATOM 1484 C C . GLY A 1 183 ? -5.832 3.038 23.425 1.00 93.69 183 GLY A C 1
ATOM 1485 O O . GLY A 1 183 ? -5.390 3.412 22.343 1.00 93.69 183 GLY A O 1
ATOM 1486 N N . TYR A 1 184 ? -6.331 1.812 23.573 1.00 97.44 184 TYR A N 1
ATOM 1487 C CA . TYR A 1 184 ? -6.488 0.832 22.500 1.00 97.44 184 TYR A CA 1
ATOM 1488 C C . TYR A 1 184 ? -7.927 0.786 22.004 1.00 97.44 184 TYR A C 1
ATOM 1490 O O . TYR A 1 184 ? -8.869 0.581 22.776 1.00 97.44 184 TYR A O 1
ATOM 1498 N N . PHE A 1 185 ? -8.089 0.933 20.694 1.00 98.00 185 PHE A N 1
ATOM 1499 C CA . PHE A 1 185 ? -9.366 0.839 20.001 1.00 98.00 185 PHE A CA 1
ATOM 1500 C C . PHE A 1 185 ? -9.389 -0.452 19.197 1.00 98.00 185 PHE A C 1
ATOM 1502 O O . PHE A 1 185 ? -8.545 -0.661 18.325 1.00 98.00 185 PHE A O 1
ATOM 1509 N N . TYR A 1 186 ? -10.363 -1.310 19.482 1.00 97.56 186 TYR A N 1
ATOM 1510 C CA . TYR A 1 186 ? -10.506 -2.616 18.851 1.00 97.56 186 TYR A CA 1
ATOM 1511 C C . TYR A 1 186 ? -11.710 -2.607 17.910 1.00 97.56 186 TYR A C 1
ATOM 1513 O O . TYR A 1 186 ? -12.854 -2.529 18.358 1.00 97.56 186 TYR A O 1
ATOM 1521 N N . TYR A 1 187 ? -11.460 -2.738 16.611 1.00 96.94 187 TYR A N 1
ATOM 1522 C CA . TYR A 1 187 ? -12.493 -2.878 15.588 1.00 96.94 187 TYR A CA 1
ATOM 1523 C C . TYR A 1 187 ? -12.483 -4.301 15.047 1.00 96.94 187 TYR A C 1
ATOM 1525 O O . TYR A 1 187 ? -11.525 -4.731 14.404 1.00 96.94 187 TYR A O 1
ATOM 1533 N N . THR A 1 188 ? -13.561 -5.043 15.265 1.00 95.50 188 THR A N 1
ATOM 1534 C CA . THR A 1 188 ? -13.712 -6.389 14.706 1.00 95.50 188 THR A CA 1
ATOM 1535 C C . THR A 1 188 ? -13.787 -6.281 13.185 1.00 95.50 188 THR A C 1
ATOM 1537 O O . THR A 1 188 ? -14.694 -5.634 12.660 1.00 95.50 188 THR A O 1
ATOM 1540 N N . ILE A 1 189 ? -12.837 -6.901 12.482 1.00 95.19 189 ILE A N 1
ATOM 1541 C CA . ILE A 1 189 ? -12.781 -6.957 11.014 1.00 95.19 189 ILE A CA 1
ATOM 1542 C C . ILE A 1 189 ? -13.678 -8.087 10.510 1.00 95.19 189 ILE A C 1
ATOM 1544 O O . ILE A 1 189 ? -14.476 -7.898 9.595 1.00 95.19 189 ILE A O 1
ATOM 1548 N N . SER A 1 190 ? -13.534 -9.268 11.107 1.00 91.94 190 SER A N 1
ATOM 1549 C CA . SER A 1 190 ? -14.277 -10.470 10.741 1.00 91.94 190 SER A CA 1
ATOM 1550 C C . SER A 1 190 ? -14.312 -11.435 11.911 1.00 91.94 190 SER A C 1
ATOM 1552 O O . SER A 1 190 ? -13.355 -11.529 12.682 1.00 91.94 190 SER A O 1
ATOM 1554 N N . LYS A 1 191 ? -15.395 -12.197 12.008 1.00 88.75 191 LYS A N 1
ATOM 1555 C CA . LYS A 1 191 ? -15.588 -13.185 13.059 1.00 88.75 191 LYS A CA 1
ATOM 1556 C C . LYS A 1 191 ? -16.202 -14.439 12.460 1.00 88.75 191 LYS A C 1
ATOM 1558 O O . LYS A 1 191 ? -17.253 -14.358 11.832 1.00 88.75 191 LYS A O 1
ATOM 1563 N N . THR A 1 192 ? -15.558 -15.576 12.685 1.00 83.12 192 THR A N 1
ATOM 1564 C CA . THR A 1 192 ? -16.069 -16.887 12.285 1.00 83.12 192 THR A CA 1
ATOM 1565 C C . THR A 1 192 ? -16.526 -17.620 13.535 1.00 83.12 192 THR A C 1
ATOM 1567 O O . THR A 1 192 ? -15.735 -17.852 14.452 1.00 83.12 192 THR A O 1
ATOM 1570 N N . SER A 1 193 ? -17.806 -17.973 13.583 1.00 80.75 193 SER A N 1
ATOM 1571 C CA . SER A 1 193 ? -18.405 -18.734 14.678 1.00 80.75 193 SER A CA 1
ATOM 1572 C C . SER A 1 193 ? -19.157 -19.940 14.137 1.00 80.75 193 SER A C 1
ATOM 1574 O O . SER A 1 193 ? -19.888 -19.821 13.155 1.00 80.75 193 SER A O 1
ATOM 1576 N N . VAL A 1 194 ? -19.007 -21.080 14.805 1.00 75.62 194 VAL A N 1
ATOM 1577 C CA . VAL A 1 194 ? -19.810 -22.282 14.564 1.00 75.62 194 VAL A CA 1
ATOM 1578 C C . VAL A 1 194 ? -20.604 -22.548 15.834 1.00 75.62 194 VAL A C 1
ATOM 1580 O O . VAL A 1 194 ? -20.027 -22.703 16.912 1.00 75.62 194 VAL A O 1
ATOM 1583 N N . LEU A 1 195 ? -21.934 -22.573 15.711 1.00 78.25 195 LEU A N 1
ATOM 1584 C CA . LEU A 1 195 ? -22.851 -22.622 16.856 1.00 78.25 195 LEU A CA 1
ATOM 1585 C C . LEU A 1 195 ? -22.497 -21.515 17.875 1.00 78.25 195 LEU A C 1
ATOM 1587 O O . LEU A 1 195 ? -22.353 -20.354 17.498 1.00 78.25 195 LEU A O 1
ATOM 1591 N N . SER A 1 196 ? -22.343 -21.860 19.154 1.00 79.06 196 SER A N 1
ATOM 1592 C CA . SER A 1 196 ? -22.032 -20.915 20.234 1.00 79.06 196 SER A CA 1
ATOM 1593 C C . SER A 1 196 ? -20.534 -20.627 20.414 1.00 79.06 196 SER A C 1
ATOM 1595 O O . SER A 1 196 ? -20.167 -19.923 21.353 1.00 79.06 196 SER A O 1
ATOM 1597 N N . TRP A 1 197 ? -19.657 -21.153 19.549 1.00 70.44 197 TRP A N 1
ATOM 1598 C CA . TRP A 1 197 ? -18.203 -21.044 19.698 1.00 70.44 197 TRP A CA 1
ATOM 1599 C C . TRP A 1 197 ? -17.609 -20.082 18.670 1.00 70.44 197 TRP A C 1
ATOM 1601 O O . TRP A 1 197 ? -17.843 -20.206 17.466 1.00 70.44 197 TRP A O 1
ATOM 1611 N N . ASN A 1 198 ? -16.804 -19.128 19.142 1.00 72.69 198 ASN A N 1
ATOM 1612 C CA . ASN A 1 198 ? -16.016 -18.258 18.271 1.00 72.69 198 ASN A CA 1
ATOM 1613 C C . ASN A 1 198 ? -14.728 -18.998 17.908 1.00 72.69 198 ASN A C 1
ATOM 1615 O O . ASN A 1 198 ? -13.920 -19.259 18.793 1.00 72.69 198 ASN A O 1
ATOM 1619 N N . LEU A 1 199 ? -14.545 -19.331 16.631 1.00 80.00 199 LEU A N 1
ATOM 1620 C CA . LEU A 1 199 ? -13.349 -20.032 16.163 1.00 80.00 199 LEU A CA 1
ATOM 1621 C C . LEU A 1 199 ? -12.212 -19.041 15.933 1.00 80.00 199 LEU A C 1
ATOM 1623 O O . LEU A 1 199 ? -11.147 -19.183 16.521 1.00 80.00 199 LEU A O 1
ATOM 1627 N N . HIS A 1 200 ? -12.456 -18.016 15.113 1.00 84.50 200 HIS A N 1
ATOM 1628 C CA . HIS A 1 200 ? -11.442 -17.038 14.714 1.00 84.50 200 HIS A CA 1
ATOM 1629 C C . HIS A 1 200 ? -12.022 -15.627 14.713 1.00 84.50 200 HIS A C 1
ATOM 1631 O O . HIS A 1 200 ? -13.137 -15.408 14.227 1.00 84.50 200 HIS A O 1
ATOM 1637 N N . THR A 1 201 ? -11.268 -14.665 15.248 1.00 90.50 201 THR A N 1
ATOM 1638 C CA . THR A 1 201 ? -11.657 -13.251 15.268 1.00 90.50 201 THR A CA 1
ATOM 1639 C C . THR A 1 201 ? -10.489 -12.395 14.822 1.00 90.50 201 THR A C 1
ATOM 1641 O O . THR A 1 201 ? -9.520 -12.239 15.546 1.00 90.50 201 THR A O 1
ATOM 1644 N N . ARG A 1 202 ? -10.620 -11.765 13.658 1.00 94.75 202 ARG A N 1
ATOM 1645 C CA . ARG A 1 202 ? -9.644 -10.791 13.177 1.00 94.75 202 ARG A CA 1
ATOM 1646 C C . ARG A 1 202 ? -10.066 -9.400 13.629 1.00 94.75 202 ARG A C 1
ATOM 1648 O O . ARG A 1 202 ? -11.203 -8.989 13.388 1.00 94.75 202 ARG A O 1
ATOM 1655 N N . THR A 1 203 ? -9.151 -8.663 14.243 1.00 96.31 203 THR A N 1
ATOM 1656 C CA . THR A 1 203 ? -9.399 -7.351 14.851 1.00 96.31 203 THR A CA 1
ATOM 1657 C C . THR A 1 203 ? -8.359 -6.343 14.378 1.00 96.31 203 THR A C 1
ATOM 1659 O O . THR A 1 203 ? -7.164 -6.619 14.418 1.00 96.31 203 THR A O 1
ATOM 1662 N N . LEU A 1 204 ? -8.800 -5.163 13.946 1.00 97.44 204 LEU A N 1
ATOM 1663 C CA . LEU A 1 204 ? -7.938 -4.004 13.744 1.00 97.44 204 LEU A CA 1
ATOM 1664 C C . LEU A 1 204 ? -7.767 -3.307 15.092 1.00 97.44 204 LEU A C 1
ATOM 1666 O O . LEU A 1 204 ? -8.755 -2.957 15.737 1.00 97.44 204 LEU A O 1
ATOM 1670 N N . VAL A 1 205 ? -6.526 -3.095 15.502 1.00 98.00 205 VAL A N 1
ATOM 1671 C CA . VAL A 1 205 ? -6.184 -2.427 16.752 1.00 98.00 205 VAL A CA 1
ATOM 1672 C C . VAL A 1 205 ? -5.463 -1.129 16.428 1.00 98.00 205 VAL A C 1
ATOM 1674 O O . VAL A 1 205 ? -4.433 -1.145 15.752 1.00 98.00 205 VAL A O 1
ATOM 1677 N N . ILE A 1 206 ? -6.010 -0.017 16.911 1.00 97.94 206 ILE A N 1
ATOM 1678 C CA . ILE A 1 206 ? -5.365 1.297 16.888 1.00 97.94 206 ILE A CA 1
ATOM 1679 C C . ILE A 1 206 ? -4.923 1.588 18.316 1.00 97.94 206 ILE A C 1
ATOM 1681 O O . ILE A 1 206 ? -5.763 1.635 19.216 1.00 97.94 206 ILE A O 1
ATOM 1685 N N . LYS A 1 207 ? -3.616 1.740 18.527 1.00 97.56 207 LYS A N 1
ATOM 1686 C CA . LYS A 1 207 ? -3.060 2.180 19.804 1.00 97.56 207 LYS A CA 1
ATOM 1687 C C . LYS A 1 207 ? -2.744 3.662 19.714 1.00 97.56 207 LYS A C 1
ATOM 1689 O O . LYS A 1 207 ? -2.016 4.082 18.816 1.00 97.56 207 LYS A O 1
ATOM 1694 N N . PHE A 1 208 ? -3.249 4.414 20.672 1.00 97.62 208 PHE A N 1
ATOM 1695 C CA . PHE A 1 208 ? -2.926 5.813 20.880 1.00 97.62 208 PHE A CA 1
ATOM 1696 C C . PHE A 1 208 ? -1.832 5.946 21.945 1.00 97.62 208 PHE A C 1
ATOM 1698 O O . PHE A 1 208 ? -1.870 5.250 22.960 1.00 97.62 208 PHE A O 1
ATOM 1705 N N . ALA A 1 209 ? -0.857 6.822 21.704 1.00 95.19 209 ALA A N 1
ATOM 1706 C CA . ALA A 1 209 ? 0.095 7.243 22.732 1.00 95.19 209 ALA A CA 1
ATOM 1707 C C . ALA A 1 209 ? -0.584 8.210 23.720 1.00 95.19 209 ALA A C 1
ATOM 1709 O O . ALA A 1 209 ? -0.375 8.132 24.928 1.00 95.19 209 ALA A O 1
ATOM 1710 N N . ASP A 1 210 ? -1.443 9.077 23.184 1.00 94.12 210 ASP A N 1
ATOM 1711 C CA . ASP A 1 210 ? -2.333 10.001 23.881 1.00 94.12 210 ASP A CA 1
ATOM 1712 C C . ASP A 1 210 ? -3.555 10.301 22.990 1.00 94.12 210 ASP A C 1
ATOM 1714 O O . ASP A 1 210 ? -3.664 9.788 21.878 1.00 94.12 210 ASP A O 1
ATOM 1718 N N . SER A 1 211 ? -4.481 11.152 23.440 1.00 90.94 211 SER A N 1
ATOM 1719 C CA . SER A 1 211 ? -5.698 11.471 22.676 1.00 90.94 211 SER A CA 1
ATOM 1720 C C . SER A 1 211 ? -5.449 12.160 21.325 1.00 90.94 211 SER A C 1
ATOM 1722 O O . SER A 1 211 ? -6.383 12.295 20.531 1.00 90.94 211 SER A O 1
ATOM 1724 N N . GLN A 1 212 ? -4.221 12.606 21.051 1.00 93.06 212 GLN A N 1
ATOM 1725 C CA . GLN A 1 212 ? -3.847 13.313 19.828 1.00 93.06 212 GLN A CA 1
ATOM 1726 C C . GLN A 1 212 ? -3.062 12.436 18.852 1.00 93.06 212 GLN A C 1
ATOM 1728 O O . GLN A 1 212 ? -3.144 12.663 17.648 1.00 93.06 212 GLN A O 1
ATOM 1733 N N . THR A 1 213 ? -2.329 11.436 19.344 1.00 93.88 213 THR A N 1
ATOM 1734 C CA . THR A 1 213 ? -1.314 10.737 18.552 1.00 93.88 213 THR A CA 1
ATOM 1735 C C . THR A 1 213 ? -1.550 9.233 18.507 1.00 93.88 213 THR A C 1
ATOM 1737 O O . THR A 1 213 ? -1.526 8.546 19.530 1.00 93.88 213 THR A O 1
ATOM 1740 N N . ILE A 1 214 ? -1.690 8.691 17.296 1.00 96.62 214 ILE A N 1
ATOM 1741 C CA . ILE A 1 214 ? -1.667 7.245 17.058 1.00 96.62 214 ILE A CA 1
ATOM 1742 C C . ILE A 1 214 ? -0.219 6.747 17.134 1.00 96.62 214 ILE A C 1
ATOM 1744 O O . ILE A 1 214 ? 0.643 7.188 16.379 1.00 96.62 214 ILE A O 1
ATOM 1748 N N . GLU A 1 215 ? 0.039 5.776 18.008 1.00 95.69 215 GLU A N 1
ATOM 1749 C CA . GLU A 1 215 ? 1.334 5.097 18.110 1.00 95.69 215 GLU A CA 1
ATOM 1750 C C . GLU A 1 215 ? 1.489 4.052 16.997 1.00 95.69 215 GLU A C 1
ATOM 1752 O O . GLU A 1 215 ? 2.510 3.993 16.313 1.00 95.69 215 GLU A O 1
ATOM 1757 N N . TRP A 1 216 ? 0.466 3.218 16.787 1.00 95.56 216 TRP A N 1
ATOM 1758 C CA . TRP A 1 216 ? 0.438 2.258 15.684 1.00 95.56 216 TRP A CA 1
ATOM 1759 C C . TRP A 1 216 ? -0.971 1.754 15.372 1.00 95.56 216 TRP A C 1
ATOM 1761 O O . TRP A 1 216 ? -1.882 1.788 16.198 1.00 95.56 216 TRP A O 1
ATOM 1771 N N . ILE A 1 217 ? -1.116 1.199 14.166 1.00 96.06 217 ILE A N 1
ATOM 1772 C CA . ILE A 1 217 ? -2.291 0.442 13.724 1.00 96.06 217 ILE A CA 1
ATOM 1773 C C . ILE A 1 217 ? -1.815 -0.948 13.298 1.00 96.06 217 ILE A C 1
ATOM 1775 O O . ILE A 1 217 ? -0.885 -1.051 12.491 1.00 96.06 217 ILE A O 1
ATOM 1779 N N . LYS A 1 218 ? -2.419 -2.008 13.845 1.00 94.25 218 LYS A N 1
ATOM 1780 C CA . LYS A 1 218 ? -2.072 -3.414 13.567 1.00 94.25 218 LYS A CA 1
ATOM 1781 C C . LYS A 1 218 ? -3.320 -4.285 13.464 1.00 94.25 218 LYS A C 1
ATOM 1783 O O . LYS A 1 218 ? -4.400 -3.894 13.895 1.00 94.25 218 LYS A O 1
ATOM 1788 N N . VAL A 1 219 ? -3.160 -5.480 12.904 1.00 94.81 219 VAL A N 1
ATOM 1789 C CA . VAL A 1 219 ? -4.187 -6.529 12.920 1.00 94.81 219 VAL A CA 1
ATOM 1790 C C . VAL A 1 219 ? -3.776 -7.607 13.916 1.00 94.81 219 VAL A C 1
ATOM 1792 O O . VAL A 1 219 ? -2.602 -7.962 13.988 1.00 94.81 219 VAL A O 1
ATOM 1795 N N . HIS A 1 220 ? -4.741 -8.095 14.686 1.00 93.94 220 HIS A N 1
ATOM 1796 C CA . HIS A 1 220 ? -4.603 -9.201 15.626 1.00 93.94 220 HIS A CA 1
ATOM 1797 C C . HIS A 1 220 ? -5.652 -10.274 15.307 1.00 93.94 220 HIS A C 1
ATOM 1799 O O . HIS A 1 220 ? -6.777 -9.927 14.936 1.00 93.94 220 HIS A O 1
ATOM 1805 N N . GLU A 1 221 ? -5.282 -11.546 15.424 1.00 87.62 221 GLU A N 1
ATOM 1806 C CA . GLU A 1 221 ? -6.109 -12.725 15.115 1.00 87.62 221 GLU A CA 1
ATOM 1807 C C . GLU A 1 221 ? -6.146 -13.703 16.284 1.00 87.62 221 GLU A C 1
ATOM 1809 O O . GLU A 1 221 ? -5.096 -13.826 16.956 1.00 87.62 221 GLU A O 1
#

=== Feature glossary ===
The record interleaves many kinds of information about one protein. Here is each kind framed as the question it answers.

Q: What known structures does this most resemble?
A: Structural nearest neighbors (via Foldseek easy-search vs the PDB). Reported per hit: target PDB id, E-value, and alignment TM-score. A TM-score above ~0.5 is the conventional threshold for 'same fold'.

Q: Where is each backbone atom in 3D?
A: The mmCIF table is the protein's shape written out atom by atom. For each backbone N, Cα, C, and carbonyl O, it records an (x, y, z) coordinate triple in Å plus the residue type, chain letter, and residue number.

Q: What are the backbone torsion angles?
A: The φ/ψ torsion pair specifies the backbone conformation at each residue. φ rotates about the N–Cα bond, ψ about the Cα–C bond. Steric clashes forbid most of the (φ, ψ) plane — the allowed regions (α-helix basin, β-sheet basin, left-handed helix) are the Ramachandran-allowed regions.

Q: Which residues are buried vs exposed?
A: Solvent-accessible surface area (SASA) is the area in Å² traced out by the centre of a 1.4 Å probe sphere (a water molecule) rolled over the protein's van der Waals surface (Shrake–Rupley / Lee–Richards construction). Buried residues have near-zero SASA; fully exposed residues can exceed 200 Å². The total SASA scales roughly with the number of surface residues.

Q: How confident is the AlphaFold model at each residue?
A: pLDDT is the predicted lDDT-Cα score: AlphaFold's confidence that the local environment of each residue (all inter-atomic distances within 15 Å) is correctly placed. It is a per-residue number between 0 and 100, with higher meaning more reliable.

Q: What does the local fold look like, residue by residue?
A: 3Di is Foldseek's structural alphabet. Each residue is assigned one of twenty discrete states based on how its Cα sits relative to its spatial (not sequential) neighbors. Aligning 3Di strings finds structural homologs roughly as well as full 3D superposition, but orders of magnitude faster.

Q: How big and how compact is the whole molecule?
A: Radius of gyration (Rg) is the root-mean-square distance of Cα atoms from their centroid — a single number for overall size and compactness. A globular domain of N residues has Rg ≈ 2.2·N^0.38 Å; an extended or disordered chain has a much larger Rg. The Cα contact count is the number of residue pairs whose Cα atoms are within 8 Å and are more than four positions apart in sequence — a standard proxy for tertiary packing density. The bounding box is the smallest axis-aligned box enclosing all Cα atoms.

Q: Which residues are in helices, strands, or loops?
A: DSSP 8-state secondary structure assigns each residue one of H (α-helix), G (3₁₀-helix), I (π-helix), E (extended β-strand), B (isolated β-bridge), T (hydrogen-bonded turn), S (bend), or '-' (coil). The assignment is computed from backbone hydrogen-bond geometry via the Kabsch–Sander algorithm.

Q: How mobile is each atom in the crystal?
A: Crystallographic B-factors measure how much each atom's electron density is smeared out, in Å². They rise in mobile loops and surface residues and fall in the buried interior. In AlphaFold models this column is repurposed to hold pLDDT instead.

Q: What if only a Cα trace is available?
A: P-SEA three-state annotation labels each residue as helix, strand, or coil based purely on the geometry of the Cα trace. It serves as a fallback when the full backbone (and thus DSSP) is unavailable.

Q: What family and function is it annotated with?
A: Database cross-references. InterPro integrates a dozen domain/family signature databases into unified entries with residue-range hits. GO terms attach function/process/location labels with evidence codes. CATH codes position the fold in a four-level structural taxonomy. Organism is the NCBI-taxonomy species name.

Q: Are the domains correctly placed relative to each other?
A: Predicted Aligned Error (PAE) is an AlphaFold confidence matrix: entry (i, j) is the expected error in the position of residue j, in ångströms, when the prediction is superimposed on the true structure at residue i. Low PAE within a block of residues means that block is internally rigid and well-predicted; high PAE between two blocks means their relative placement is uncertain even if each block individually is confident.

Q: What do the diagnostic plots show?
A: Three diagnostic plots accompany the record. The Cα contact map visualizes the tertiary structure as a 2D adjacency matrix (8 Å cutoff, sequence-local contacts suppressed). The Ramachandran plot shows the distribution of backbone (φ, ψ) torsions, with points in the α and β basins reflecting secondary structure content. The PAE plot shows AlphaFold's inter-residue confidence as a color matrix.

Q: What is the amino-acid chain?
A: Primary structure: the covalent order of the twenty standard amino acids along the backbone. Two proteins with the same sequence will (almost always) fold to the same structure; two with 30% identity often share a fold but not the details.

Q: What do the rendered images show?
A: The six renders are orthographic views along the three Cartesian axes in both directions. Representation (cartoon, sticks, or surface) and color scheme (sequence-rainbow or by-chain) vary across proteins so the training set covers all the common visualization conventions.